Protein AF-A0A060W240-F1 (afdb_monomer_lite)

Sequence (360 aa):
MCLLRVPNLNWCVALMVDPRKPFDLLDSGNQPVCLCESILWEAESTNKWSKFNAYSPPMHANENDDLLIANMCASKKLMCLFSVFLALADVNECEKEPCKNGGICTDLVANYSCECPGEYMGRNCQYKCSGSLGMEGGIISNQQITASSTHRALFGLQKWYPYFARLNKKGLVNAWTAAENDRWPWIQINLQRRMRVTGLVTQGAKRIGSPEYVKSYKVASSDDGKTWRTYKVKGTDEDMIFRGNVENNAPSANSFTPPIEAQYVRIYPQVCRRHCTLRMELLGCELTGCSEPMGMKSGHIQDYQVTASSLFRTLNMDMFTWEPGKARLDKQGKVNAWTSGHSDQSQWLQVGSYSPSSPV

Structure (mmCIF, N/CA/C/O backbone):
data_AF-A0A060W240-F1
#
_entry.id   AF-A0A060W240-F1
#
loop_
_atom_site.group_PDB
_atom_site.id
_atom_site.type_symbol
_atom_site.label_atom_id
_atom_site.label_alt_id
_atom_site.label_comp_id
_atom_site.label_asym_id
_atom_site.label_entity_id
_atom_site.label_seq_id
_atom_site.pdbx_PDB_ins_code
_atom_site.Cartn_x
_atom_site.Cartn_y
_atom_site.Cartn_z
_atom_site.occupancy
_atom_site.B_iso_or_equiv
_atom_site.auth_seq_id
_atom_site.auth_comp_id
_atom_site.auth_asym_id
_atom_site.auth_atom_id
_atom_site.pdbx_PDB_model_num
ATOM 1 N N . MET A 1 1 ? -53.596 1.425 29.191 1.00 31.14 1 MET A N 1
ATOM 2 C CA . MET A 1 1 ? -52.943 1.818 27.930 1.00 31.14 1 MET A CA 1
ATOM 3 C C . MET A 1 1 ? -52.740 3.320 27.982 1.00 31.14 1 MET A C 1
ATOM 5 O O . MET A 1 1 ? -53.730 4.037 28.009 1.00 31.14 1 MET A O 1
ATOM 9 N N . CYS A 1 2 ? -51.497 3.782 28.116 1.00 29.98 2 CYS A N 1
ATOM 10 C CA . CYS A 1 2 ? -51.176 5.207 27.994 1.00 29.98 2 CYS A CA 1
ATOM 11 C C . CYS A 1 2 ? -50.707 5.464 26.563 1.00 29.98 2 CYS A C 1
ATOM 13 O O . CYS A 1 2 ? -49.831 4.748 26.078 1.00 29.98 2 CYS A O 1
ATOM 15 N N . LEU A 1 3 ? -51.307 6.451 25.900 1.00 31.53 3 LEU A N 1
ATOM 16 C CA . LEU A 1 3 ? -50.859 6.955 24.605 1.00 31.53 3 LEU A CA 1
ATOM 17 C C . LEU A 1 3 ? -50.013 8.199 24.862 1.00 31.53 3 LEU A C 1
ATOM 19 O O . LEU A 1 3 ? -50.521 9.192 25.381 1.00 31.53 3 LEU A O 1
ATOM 23 N N . LEU A 1 4 ? -48.726 8.123 24.537 1.00 35.47 4 LEU A N 1
ATOM 24 C CA . LEU A 1 4 ? -47.804 9.250 24.644 1.00 35.47 4 LEU A CA 1
ATOM 25 C C . LEU A 1 4 ? -47.551 9.829 23.252 1.00 35.47 4 LEU A C 1
ATOM 27 O O . LEU A 1 4 ? -47.213 9.099 22.319 1.00 35.47 4 LEU A O 1
ATOM 31 N N . ARG A 1 5 ? -47.737 11.147 23.127 1.00 34.50 5 ARG A N 1
ATOM 32 C CA . ARG A 1 5 ? -47.396 11.923 21.933 1.00 34.50 5 ARG A CA 1
ATOM 33 C C . ARG A 1 5 ? -46.016 12.535 22.154 1.00 34.50 5 ARG A C 1
ATOM 35 O O . ARG A 1 5 ? -45.854 13.335 23.072 1.00 34.50 5 ARG A O 1
ATOM 42 N N . VAL A 1 6 ? -45.041 12.136 21.344 1.00 36.84 6 VAL A N 1
ATOM 43 C CA . VAL A 1 6 ? -43.655 12.608 21.455 1.00 36.84 6 VAL A CA 1
ATOM 44 C C . VAL A 1 6 ? -43.520 13.941 20.701 1.00 36.84 6 VAL A C 1
ATOM 46 O O . VAL A 1 6 ? -43.960 14.022 19.551 1.00 36.84 6 VAL A O 1
ATOM 49 N N . PRO A 1 7 ? -42.967 15.013 21.299 1.00 33.16 7 PRO A N 1
ATOM 50 C CA . PRO A 1 7 ? -42.689 16.244 20.562 1.00 33.16 7 PRO A CA 1
ATOM 51 C C . PRO A 1 7 ? -41.632 15.965 19.482 1.00 33.16 7 PRO A C 1
ATOM 53 O O . PRO A 1 7 ? -40.628 15.329 19.772 1.00 33.16 7 PRO A O 1
ATOM 56 N N . ASN A 1 8 ? -41.860 16.445 18.255 1.00 35.19 8 ASN A N 1
ATOM 57 C CA . ASN A 1 8 ? -41.013 16.281 17.055 1.00 35.19 8 ASN A CA 1
ATOM 58 C C . ASN A 1 8 ? -41.062 14.929 16.314 1.00 35.19 8 ASN A C 1
ATOM 60 O O . ASN A 1 8 ? -40.392 14.789 15.292 1.00 35.19 8 ASN A O 1
ATOM 64 N N . LEU A 1 9 ? -41.904 13.974 16.723 1.00 36.47 9 LEU A N 1
ATOM 65 C CA . LEU A 1 9 ? -42.126 12.718 15.988 1.00 36.47 9 LEU A CA 1
ATOM 66 C C . LEU A 1 9 ? -43.618 12.545 15.644 1.00 36.47 9 LEU A C 1
ATOM 68 O O . LEU A 1 9 ? -44.500 12.834 16.449 1.00 36.47 9 LEU A O 1
ATOM 72 N N . ASN A 1 10 ? -43.920 12.084 14.424 1.00 34.16 10 ASN A N 1
ATOM 73 C CA . ASN A 1 10 ? -45.290 11.956 13.890 1.00 34.16 10 ASN A CA 1
ATOM 74 C C . ASN A 1 10 ? -46.013 10.651 14.303 1.00 34.16 10 ASN A C 1
ATOM 76 O O . ASN A 1 10 ? -46.990 10.260 13.664 1.00 34.16 10 ASN A O 1
ATOM 80 N N . TRP A 1 11 ? -45.556 9.967 15.354 1.00 38.19 11 TRP A N 1
ATOM 81 C CA . TRP A 1 11 ? -46.118 8.692 15.816 1.00 38.19 11 TRP A CA 1
ATOM 82 C C . TRP A 1 11 ? -46.443 8.697 17.317 1.00 38.19 11 TRP A C 1
ATOM 84 O O . TRP A 1 11 ? -45.911 9.488 18.095 1.00 38.19 11 TRP A O 1
ATOM 94 N N . CYS A 1 12 ? -47.369 7.818 17.716 1.00 33.09 12 CYS A N 1
ATOM 95 C CA . CYS A 1 12 ? -47.833 7.643 19.094 1.00 33.09 12 CYS A CA 1
ATOM 96 C C . CYS A 1 12 ? -47.351 6.294 19.638 1.00 33.09 12 CYS A C 1
ATOM 98 O O . CYS A 1 12 ? -47.542 5.270 18.984 1.00 33.09 12 CYS A O 1
ATOM 100 N N . VAL A 1 13 ? -46.804 6.273 20.856 1.00 36.06 13 VAL A N 1
ATOM 101 C CA . VAL A 1 13 ? -46.425 5.023 21.539 1.00 36.06 13 VAL A CA 1
ATOM 102 C C . VAL A 1 13 ? -47.557 4.578 22.452 1.00 36.06 13 VAL A C 1
ATOM 104 O O . VAL A 1 13 ? -48.026 5.352 23.291 1.00 36.06 13 VAL A O 1
ATOM 107 N N . ALA A 1 14 ? -47.986 3.323 22.308 1.00 35.03 14 ALA A N 1
ATOM 108 C CA . ALA A 1 14 ? -48.950 2.692 23.200 1.00 35.03 14 ALA A CA 1
ATOM 109 C C . ALA A 1 14 ? -48.221 1.829 24.238 1.00 35.03 14 ALA A C 1
ATOM 111 O O . ALA A 1 14 ? -47.756 0.730 23.943 1.00 35.03 14 ALA A O 1
ATOM 112 N N . LEU A 1 15 ? -48.163 2.305 25.482 1.00 36.34 15 LEU A N 1
ATOM 113 C CA . LEU A 1 15 ? -47.701 1.503 26.615 1.00 36.34 15 LEU A CA 1
ATOM 114 C C . LEU A 1 15 ? -48.876 0.689 27.170 1.00 36.34 15 LEU A C 1
ATOM 116 O O . LEU A 1 15 ? -49.796 1.230 27.801 1.00 36.34 15 LEU A O 1
ATOM 120 N N . MET A 1 16 ? -48.857 -0.624 26.930 1.00 33.69 16 MET A N 1
ATOM 121 C CA . MET A 1 16 ? -49.733 -1.584 27.604 1.00 33.69 16 MET A CA 1
ATOM 122 C C . MET A 1 16 ? -49.011 -2.166 28.817 1.00 33.69 16 MET A C 1
ATOM 124 O O . MET A 1 16 ? -48.152 -3.030 28.693 1.00 33.69 16 MET A O 1
ATOM 128 N N . VAL A 1 17 ? -49.388 -1.684 29.998 1.00 35.19 17 VAL A N 1
ATOM 129 C CA . VAL A 1 17 ? -49.062 -2.333 31.269 1.00 35.19 17 VAL A CA 1
ATOM 130 C C . VAL A 1 17 ? -50.159 -3.365 31.519 1.00 35.19 17 VAL A C 1
ATOM 132 O O . VAL A 1 17 ? -51.320 -2.969 31.635 1.00 35.19 17 VAL A O 1
ATOM 135 N N . ASP A 1 18 ? -49.824 -4.657 31.541 1.00 34.25 18 ASP A N 1
ATOM 136 C CA . ASP A 1 18 ? -50.773 -5.716 31.904 1.00 34.25 18 ASP A CA 1
ATOM 137 C C . ASP A 1 18 ? -51.002 -5.682 33.425 1.00 34.25 18 ASP A C 1
ATOM 139 O O . ASP A 1 18 ? -50.076 -5.969 34.183 1.00 34.25 18 ASP A O 1
ATOM 143 N N . PRO A 1 19 ? -52.205 -5.324 33.908 1.00 34.16 19 PRO A N 1
ATOM 144 C CA . PRO A 1 19 ? -52.485 -5.262 35.338 1.00 34.16 19 PRO A CA 1
ATOM 145 C C . PRO A 1 19 ? -52.597 -6.648 35.998 1.00 34.16 19 PRO A C 1
ATOM 147 O O . PRO A 1 19 ? -52.785 -6.706 37.210 1.00 34.16 19 PRO A O 1
ATOM 150 N N . ARG A 1 20 ? -52.536 -7.753 35.233 1.00 31.02 20 ARG A N 1
ATOM 151 C CA . ARG A 1 20 ? -52.709 -9.128 35.739 1.00 31.02 20 ARG A CA 1
ATOM 152 C C . ARG A 1 20 ? -51.410 -9.893 35.995 1.00 31.02 20 ARG A C 1
ATOM 154 O O . ARG A 1 20 ? -51.485 -10.987 36.550 1.00 31.02 20 ARG A O 1
ATOM 161 N N . LYS A 1 21 ? -50.240 -9.353 35.637 1.00 33.94 21 LYS A N 1
ATOM 162 C CA . LYS A 1 21 ? -48.954 -9.946 36.032 1.00 33.94 21 LYS A CA 1
ATOM 163 C C . LYS A 1 21 ? -48.490 -9.342 37.368 1.00 33.94 21 LYS A C 1
ATOM 165 O O . LYS A 1 21 ? -48.335 -8.121 37.433 1.00 33.94 21 LYS A O 1
ATOM 170 N N . PRO A 1 22 ? -48.308 -10.146 38.430 1.00 31.22 22 PRO A N 1
ATOM 171 C CA . PRO A 1 22 ? -47.785 -9.652 39.699 1.00 31.22 22 PRO A CA 1
ATOM 172 C C . PRO A 1 22 ? -46.346 -9.136 39.533 1.00 31.22 22 PRO A C 1
ATOM 174 O O . PRO A 1 22 ? -45.598 -9.596 38.674 1.00 31.22 22 PRO A O 1
ATOM 177 N N . PHE A 1 23 ? -45.968 -8.150 40.349 1.00 37.28 23 PHE A N 1
ATOM 178 C CA . PHE A 1 23 ? -44.565 -7.799 40.561 1.00 37.28 23 PHE A CA 1
ATOM 179 C C . PHE A 1 23 ? -43.924 -8.957 41.329 1.00 37.28 23 PHE A C 1
ATOM 181 O O . PHE A 1 23 ? -44.139 -9.074 42.534 1.00 37.28 23 PHE A O 1
ATOM 188 N N . ASP A 1 24 ? -43.180 -9.824 40.649 1.00 32.94 24 ASP A N 1
ATOM 189 C CA . ASP A 1 24 ? -42.491 -10.918 41.329 1.00 32.94 24 ASP A CA 1
ATOM 190 C C . ASP A 1 24 ? -41.265 -10.370 42.075 1.00 32.94 24 ASP A C 1
ATOM 192 O O . ASP A 1 24 ? -40.319 -9.846 41.481 1.00 32.94 24 ASP A O 1
ATOM 196 N N . LEU A 1 25 ? -41.302 -10.474 43.405 1.00 33.19 25 LEU A N 1
ATOM 197 C CA . LEU A 1 25 ? -40.139 -10.345 44.279 1.00 33.19 25 LEU A CA 1
ATOM 198 C C . LEU A 1 25 ? -39.288 -11.607 44.104 1.00 33.19 25 LEU A C 1
ATOM 200 O O . LEU A 1 25 ? -39.631 -12.667 44.623 1.00 33.19 25 LEU A O 1
ATOM 204 N N . LEU A 1 26 ? -38.191 -11.509 43.355 1.00 35.00 26 LEU A N 1
ATOM 205 C CA . LEU A 1 26 ? -37.182 -12.565 43.321 1.00 35.00 26 LEU A CA 1
ATOM 206 C C . LEU A 1 26 ? -36.239 -12.379 44.511 1.00 35.00 26 LEU A C 1
ATOM 208 O O . LEU A 1 26 ? -35.491 -11.403 44.571 1.00 35.00 26 LEU A O 1
ATOM 212 N N . ASP A 1 27 ? -36.291 -13.320 45.451 1.00 32.12 27 ASP A N 1
ATOM 213 C CA . ASP A 1 27 ? -35.369 -13.392 46.581 1.00 32.12 27 ASP A CA 1
ATOM 214 C C . ASP A 1 27 ? -34.044 -14.015 46.118 1.00 32.12 27 ASP A C 1
ATOM 216 O O . ASP A 1 27 ? -33.840 -15.230 46.143 1.00 32.12 27 ASP A O 1
ATOM 220 N N . SER A 1 28 ? -33.144 -13.174 45.608 1.00 35.09 28 SER A N 1
ATOM 221 C CA . SER A 1 28 ? -31.753 -13.548 45.370 1.00 35.09 28 SER A CA 1
ATOM 222 C C . SER A 1 28 ? -30.927 -13.171 46.594 1.00 35.09 28 SER A C 1
ATOM 224 O O . SER A 1 28 ? -30.230 -12.161 46.566 1.00 35.09 28 SER A O 1
ATOM 226 N N . GLY A 1 29 ? -31.051 -13.956 47.668 1.00 36.47 29 GLY A N 1
ATOM 227 C CA . GLY A 1 29 ? -30.136 -13.961 48.812 1.00 36.47 29 GLY A CA 1
ATOM 228 C C . GLY A 1 29 ? -29.661 -12.574 49.254 1.00 36.47 29 GLY A C 1
ATOM 229 O O . GLY A 1 29 ? -28.564 -12.155 48.886 1.00 36.47 29 GLY A O 1
ATOM 230 N N . ASN A 1 30 ? -30.479 -11.937 50.096 1.00 36.50 30 ASN A N 1
ATOM 231 C CA . ASN A 1 30 ? -30.244 -10.725 50.894 1.00 36.50 30 ASN A CA 1
ATOM 232 C C . ASN A 1 30 ? -30.660 -9.339 50.366 1.00 36.50 30 ASN A C 1
ATOM 234 O O . ASN A 1 30 ? -30.546 -8.412 51.162 1.00 36.50 30 ASN A O 1
ATOM 238 N N . GLN A 1 31 ? -31.206 -9.137 49.153 1.00 30.11 31 GLN A N 1
ATOM 239 C CA . GLN A 1 31 ? -31.866 -7.852 48.803 1.00 30.11 31 GLN A CA 1
ATOM 240 C C . GLN A 1 31 ? -33.034 -8.000 47.801 1.00 30.11 31 GLN A C 1
ATOM 242 O O . GLN A 1 31 ? -32.888 -8.705 46.803 1.00 30.11 31 GLN A O 1
ATOM 247 N N . PRO A 1 32 ? -34.168 -7.289 47.996 1.00 33.50 32 PRO A N 1
ATOM 248 C CA . PRO A 1 32 ? -35.291 -7.308 47.058 1.00 33.50 32 PRO A CA 1
ATOM 249 C C . PRO A 1 32 ? -34.982 -6.500 45.784 1.00 33.50 32 PRO A C 1
ATOM 251 O O . PRO A 1 32 ? -34.641 -5.318 45.852 1.00 33.50 32 PRO A O 1
ATOM 254 N N . VAL A 1 33 ? -35.156 -7.114 44.608 1.00 33.78 33 VAL A N 1
ATOM 255 C CA . VAL A 1 33 ? -34.990 -6.472 43.287 1.00 33.78 33 VAL A CA 1
ATOM 256 C C . VAL A 1 33 ? -36.354 -6.324 42.606 1.00 33.78 33 VAL A C 1
ATOM 258 O O . VAL A 1 33 ? -37.114 -7.283 42.510 1.00 33.78 33 VAL A O 1
ATOM 261 N N . CYS A 1 34 ? -36.681 -5.126 42.106 1.00 33.12 34 CYS A N 1
ATOM 262 C CA . CYS A 1 34 ? -37.885 -4.898 41.298 1.00 33.12 34 CYS A CA 1
ATOM 263 C C . CYS A 1 34 ? -37.548 -4.978 39.801 1.00 33.12 34 CYS A C 1
ATOM 265 O O . CYS A 1 34 ? -36.781 -4.152 39.308 1.00 33.12 34 CYS A O 1
ATOM 267 N N . LEU A 1 35 ? -38.155 -5.914 39.067 1.00 34.28 35 LEU A N 1
ATOM 268 C CA . LEU A 1 35 ? -38.050 -6.010 37.605 1.00 34.28 35 LEU A CA 1
ATOM 269 C C . LEU A 1 35 ? -39.320 -5.441 36.945 1.00 34.28 35 LEU A C 1
ATOM 271 O O . LEU A 1 35 ? -40.424 -5.910 37.206 1.00 34.28 35 LEU A O 1
ATOM 275 N N . CYS A 1 36 ? -39.172 -4.427 36.085 1.00 36.47 36 CYS A N 1
ATOM 276 C CA . CYS A 1 36 ? -40.232 -3.950 35.183 1.00 36.47 36 CYS A CA 1
ATOM 277 C C . CYS A 1 36 ? -40.076 -4.694 33.838 1.00 36.47 36 CYS A C 1
ATOM 279 O O . CYS A 1 36 ? -39.185 -4.352 33.064 1.00 36.47 36 CYS A O 1
ATOM 281 N N . GLU A 1 37 ? -40.931 -5.673 33.513 1.00 35.53 37 GLU A N 1
ATOM 282 C CA . GLU A 1 37 ? -41.103 -6.093 32.110 1.00 35.53 37 GLU A CA 1
ATOM 283 C C . GLU A 1 37 ? -41.984 -5.052 31.407 1.00 35.53 37 GLU A C 1
ATOM 285 O O . GLU A 1 37 ? -43.180 -4.950 31.683 1.00 35.53 37 GLU A O 1
ATOM 290 N N . SER A 1 38 ? -41.410 -4.263 30.498 1.00 40.34 38 SER A N 1
ATOM 291 C CA . SER A 1 38 ? -42.181 -3.359 29.639 1.00 40.34 38 SER A CA 1
ATOM 292 C C . SER A 1 38 ? -42.050 -3.778 28.177 1.00 40.34 38 SER A C 1
ATOM 294 O O . SER A 1 38 ? -40.959 -4.091 27.703 1.00 40.34 38 SER A O 1
ATOM 296 N N . ILE A 1 39 ? -43.189 -3.831 27.480 1.00 37.84 39 ILE A N 1
ATOM 297 C CA . ILE A 1 39 ? -43.264 -4.149 26.054 1.00 37.84 39 ILE A CA 1
ATOM 298 C C . ILE A 1 39 ? -43.476 -2.834 25.304 1.00 37.84 39 ILE A C 1
ATOM 300 O O . ILE A 1 39 ? -44.543 -2.224 25.411 1.00 37.84 39 ILE A O 1
ATOM 304 N N . LEU A 1 40 ? -42.457 -2.404 24.563 1.00 38.56 40 LEU A N 1
ATOM 305 C CA . LEU A 1 40 ? -42.531 -1.258 23.657 1.00 38.56 40 LEU A CA 1
ATOM 306 C C . LEU A 1 40 ? -43.032 -1.725 22.288 1.00 38.56 40 LEU A C 1
ATOM 308 O O . LEU A 1 40 ? -42.559 -2.734 21.760 1.00 38.56 40 LEU A O 1
ATOM 312 N N . TRP A 1 41 ? -43.996 -0.982 21.745 1.00 34.03 41 TRP A N 1
ATOM 313 C CA . TRP A 1 41 ? -44.581 -1.194 20.427 1.00 34.03 41 TRP A CA 1
ATOM 314 C C . TRP A 1 41 ? -44.355 0.057 19.575 1.00 34.03 41 TRP A C 1
ATOM 316 O O . TRP A 1 41 ? -44.840 1.136 19.919 1.00 34.03 41 TRP A O 1
ATOM 326 N N . GLU A 1 42 ? -43.623 -0.096 18.477 1.00 33.72 42 GLU A N 1
ATOM 327 C CA . GLU A 1 42 ? -43.380 0.959 17.490 1.00 33.72 42 GLU A CA 1
ATOM 328 C C . GLU A 1 42 ? -44.430 0.868 16.374 1.00 33.72 42 GLU A C 1
ATOM 330 O O . GLU A 1 42 ? -44.743 -0.228 15.902 1.00 33.72 42 GLU A O 1
ATOM 335 N N . ALA A 1 43 ? -45.001 2.007 15.979 1.00 32.00 43 ALA A N 1
ATOM 336 C CA . ALA A 1 43 ? -45.905 2.097 14.840 1.00 32.00 43 ALA A CA 1
ATOM 337 C C . ALA A 1 43 ? -45.172 2.789 13.685 1.00 32.00 43 ALA A C 1
ATOM 339 O O . ALA A 1 43 ? -45.140 4.017 13.608 1.00 32.00 43 ALA A O 1
ATOM 340 N N . GLU A 1 44 ? -44.591 2.007 12.775 1.00 35.12 44 GLU A N 1
ATOM 341 C CA . GLU A 1 44 ? -44.172 2.534 11.476 1.00 35.12 44 GLU A CA 1
ATOM 342 C C . GLU A 1 44 ? -45.409 2.834 10.616 1.00 35.12 44 GLU A C 1
ATOM 344 O O . GLU A 1 44 ? -46.459 2.205 10.764 1.00 35.12 44 GLU A O 1
ATOM 349 N N . SER A 1 45 ? -45.270 3.761 9.662 1.00 32.88 45 SER A N 1
ATOM 350 C CA . SER A 1 45 ? -46.301 4.187 8.690 1.00 32.88 45 SER A CA 1
ATOM 351 C C . SER A 1 45 ? -46.971 3.064 7.864 1.00 32.88 45 SER A C 1
ATOM 353 O O . SER A 1 45 ? -47.842 3.327 7.036 1.00 32.88 45 SER A O 1
ATOM 355 N N . THR A 1 46 ? -46.610 1.804 8.106 1.00 33.22 46 THR A N 1
ATOM 356 C CA . THR A 1 46 ? -47.066 0.596 7.423 1.00 33.22 46 THR A CA 1
ATOM 357 C C . THR A 1 46 ? -47.541 -0.489 8.402 1.00 33.22 46 THR A C 1
ATOM 359 O O . THR A 1 46 ? -47.000 -1.586 8.373 1.00 33.22 46 THR A O 1
ATOM 362 N N . ASN A 1 47 ? -48.530 -0.226 9.272 1.00 32.47 47 ASN A N 1
ATOM 363 C CA . ASN A 1 47 ? -49.345 -1.231 10.006 1.00 32.47 47 ASN A CA 1
ATOM 364 C C . ASN A 1 47 ? -48.628 -2.537 10.455 1.00 32.47 47 ASN A C 1
ATOM 366 O O . ASN A 1 47 ? -49.188 -3.633 10.360 1.00 32.47 47 ASN A O 1
ATOM 370 N N . LYS A 1 48 ? -47.390 -2.452 10.948 1.00 30.28 48 LYS A N 1
ATOM 371 C CA . LYS A 1 48 ? -46.619 -3.582 11.480 1.00 30.28 48 LYS A CA 1
ATOM 372 C C . LYS A 1 48 ? -46.057 -3.187 12.832 1.00 30.28 48 LYS A C 1
ATOM 374 O O . LYS A 1 48 ? -45.547 -2.088 13.001 1.00 30.28 48 LYS A O 1
ATOM 379 N N . TRP A 1 49 ? -46.201 -4.105 13.778 1.00 36.22 49 TRP A N 1
ATOM 380 C CA . TRP A 1 49 ? -45.938 -3.890 15.189 1.00 36.22 49 TRP A CA 1
ATOM 381 C C . TRP A 1 49 ? -44.702 -4.696 15.612 1.00 36.22 49 TRP A C 1
ATOM 383 O O . TRP A 1 49 ? -44.697 -5.923 15.483 1.00 36.22 49 TRP A O 1
ATOM 393 N N . SER A 1 50 ? -43.672 -4.020 16.122 1.00 33.69 50 SER A N 1
ATOM 394 C CA . SER A 1 50 ? -42.405 -4.623 16.576 1.00 33.69 50 SER A CA 1
ATOM 395 C C . SER A 1 50 ? -42.345 -4.670 18.105 1.00 33.69 50 SER A C 1
ATOM 397 O O . SER A 1 50 ? -42.690 -3.683 18.749 1.00 33.69 50 SER A O 1
ATOM 399 N N . LYS A 1 51 ? -41.910 -5.796 18.692 1.00 36.72 51 LYS A N 1
ATOM 400 C CA . LYS A 1 51 ? -41.821 -5.996 20.151 1.00 36.72 51 LYS A CA 1
ATOM 401 C C . LYS A 1 51 ? -40.391 -5.749 20.644 1.00 36.72 51 LYS A C 1
ATOM 403 O O . LYS A 1 51 ? -39.499 -6.512 20.281 1.00 36.72 51 LYS A O 1
ATOM 408 N N . PHE A 1 52 ? -40.186 -4.761 21.515 1.00 36.16 52 PHE A N 1
ATOM 409 C CA . PHE A 1 52 ? -38.906 -4.547 22.206 1.00 36.16 52 PHE A CA 1
ATOM 410 C C . PHE A 1 52 ? -39.023 -4.867 23.701 1.00 36.16 52 PHE A C 1
ATOM 412 O O . PHE A 1 52 ? -39.965 -4.423 24.361 1.00 36.16 52 PHE A O 1
ATOM 419 N N . ASN A 1 53 ? -38.056 -5.626 24.229 1.00 34.62 53 ASN A N 1
ATOM 420 C CA . ASN A 1 53 ? -37.888 -5.850 25.666 1.00 34.62 53 ASN A CA 1
ATOM 421 C C . ASN A 1 53 ? -36.857 -4.845 26.196 1.00 34.62 53 ASN A C 1
ATOM 423 O O . ASN A 1 53 ? -35.686 -4.920 25.826 1.00 34.62 53 ASN A O 1
ATOM 427 N N . ALA A 1 54 ? -37.279 -3.930 27.066 1.00 34.22 54 ALA A N 1
ATOM 428 C CA . ALA A 1 54 ? -36.372 -3.061 27.810 1.00 34.22 54 ALA A CA 1
ATOM 429 C C . ALA A 1 54 ? -36.157 -3.639 29.218 1.00 34.22 54 ALA A C 1
ATOM 431 O O . ALA A 1 54 ? -37.127 -3.879 29.936 1.00 34.22 54 ALA A O 1
ATOM 432 N N . TYR A 1 55 ? -34.897 -3.853 29.606 1.00 35.84 55 TYR A N 1
ATOM 433 C CA . TYR A 1 55 ? -34.512 -4.269 30.957 1.00 35.84 55 TYR A CA 1
ATOM 434 C C . TYR A 1 55 ? -33.824 -3.103 31.672 1.00 35.84 55 TYR A C 1
ATOM 436 O O . TYR A 1 55 ? -32.868 -2.531 31.152 1.00 35.84 55 TYR A O 1
ATOM 444 N N . SER A 1 56 ? -34.299 -2.750 32.866 1.00 34.31 56 SER A N 1
ATOM 445 C CA . SER A 1 56 ? -33.627 -1.799 33.758 1.00 34.31 56 SER A CA 1
ATOM 446 C C . SER A 1 56 ? -32.545 -2.503 34.596 1.00 34.31 56 SER A C 1
ATOM 448 O O . SER A 1 56 ? -32.772 -3.643 35.010 1.00 34.31 56 SER A O 1
ATOM 450 N N . PRO A 1 57 ? -31.404 -1.857 34.907 1.00 31.08 57 PRO A N 1
ATOM 451 C CA . PRO A 1 57 ? -30.411 -2.414 35.828 1.00 31.08 57 PRO A CA 1
ATOM 452 C C . PRO A 1 57 ? -30.962 -2.512 37.269 1.00 31.08 57 PRO A C 1
ATOM 454 O O . PRO A 1 57 ? -31.802 -1.693 37.655 1.00 31.08 57 PRO A O 1
ATOM 457 N N . PRO A 1 58 ? -30.515 -3.494 38.077 1.00 33.53 58 PRO A N 1
ATOM 458 C CA . PRO A 1 58 ? -30.984 -3.664 39.451 1.00 33.53 58 PRO A CA 1
ATOM 459 C C . PRO A 1 58 ? -30.474 -2.531 40.360 1.00 33.53 58 PRO A C 1
ATOM 461 O O . PRO A 1 58 ? -29.302 -2.164 40.307 1.00 33.53 58 PRO A O 1
ATOM 464 N N . MET A 1 59 ? -31.350 -1.987 41.212 1.00 32.97 59 MET A N 1
ATOM 465 C CA . MET A 1 59 ? -30.992 -1.053 42.289 1.00 32.97 59 MET A CA 1
ATOM 466 C C . MET A 1 59 ? -31.317 -1.674 43.648 1.00 32.97 59 MET A C 1
ATOM 468 O O . MET A 1 59 ? -32.414 -2.193 43.849 1.00 32.97 59 MET A O 1
ATOM 472 N N . HIS A 1 60 ? -30.362 -1.587 44.572 1.00 35.06 60 HIS A N 1
ATOM 473 C CA . HIS A 1 60 ? -30.426 -2.153 45.917 1.00 35.06 60 HIS A CA 1
ATOM 474 C C . HIS A 1 60 ? -31.028 -1.162 46.930 1.00 35.06 60 HIS A C 1
ATOM 476 O O . HIS A 1 60 ? -30.706 0.026 46.899 1.00 35.06 60 HIS A O 1
ATOM 482 N N . ALA A 1 61 ? -31.880 -1.647 47.839 1.00 36.94 61 ALA A N 1
ATOM 483 C CA . ALA A 1 61 ? -32.469 -0.873 48.936 1.00 36.94 61 ALA A CA 1
ATOM 484 C C . ALA A 1 61 ? -32.141 -1.526 50.294 1.00 36.94 61 ALA A C 1
ATOM 486 O O . ALA A 1 61 ? -32.124 -2.752 50.392 1.00 36.94 61 ALA A O 1
ATOM 487 N N . ASN A 1 62 ? -31.875 -0.712 51.323 1.00 30.36 62 ASN A N 1
ATOM 488 C CA . ASN A 1 62 ? -31.617 -1.169 52.695 1.00 30.36 62 ASN A CA 1
ATOM 489 C C . ASN A 1 62 ? -32.910 -1.188 53.531 1.00 30.36 62 ASN A C 1
ATOM 491 O O . ASN A 1 62 ? -33.790 -0.350 53.337 1.00 30.36 62 ASN A O 1
ATOM 495 N N . GLU A 1 63 ? -32.997 -2.163 54.437 1.00 39.06 63 GLU A N 1
ATOM 496 C CA . GLU A 1 63 ? -34.180 -2.570 55.209 1.00 39.06 63 GLU A CA 1
ATOM 497 C C . GLU A 1 63 ? -34.742 -1.496 56.156 1.00 39.06 63 GLU A C 1
ATOM 499 O O . GLU A 1 63 ? -34.021 -0.947 56.991 1.00 39.06 63 GLU A O 1
ATOM 504 N N . ASN A 1 64 ? -36.052 -1.242 56.055 1.00 35.34 64 ASN A N 1
ATOM 505 C CA . ASN A 1 64 ? -37.081 -1.510 57.079 1.00 35.34 64 ASN A CA 1
ATOM 506 C C . ASN A 1 64 ? -38.373 -0.737 56.738 1.00 35.34 64 ASN A C 1
ATOM 508 O O . ASN A 1 64 ? -38.313 0.427 56.352 1.00 35.34 64 ASN A O 1
ATOM 512 N N . ASP A 1 65 ? -39.515 -1.413 56.906 1.00 33.78 65 ASP A N 1
ATOM 513 C CA . ASP A 1 65 ? -40.919 -0.973 56.766 1.00 33.78 65 ASP A CA 1
ATOM 514 C C . ASP A 1 65 ? -41.650 -1.387 55.468 1.00 33.78 65 ASP A C 1
ATOM 516 O O . ASP A 1 65 ? -41.647 -0.702 54.441 1.00 33.78 65 ASP A O 1
ATOM 520 N N . ASP A 1 66 ? -42.412 -2.484 55.571 1.00 36.81 66 ASP A N 1
ATOM 521 C CA . ASP A 1 66 ? -43.294 -3.057 54.534 1.00 36.81 66 ASP A CA 1
ATOM 522 C C . ASP A 1 66 ? -44.372 -2.083 54.010 1.00 36.81 66 ASP A C 1
ATOM 524 O O . ASP A 1 66 ? -44.859 -2.219 52.884 1.00 36.81 66 ASP A O 1
ATOM 528 N N . LEU A 1 67 ? -44.716 -1.042 54.778 1.00 36.00 67 LEU A N 1
ATOM 529 C CA . LEU A 1 67 ? -45.654 0.007 54.355 1.00 36.00 67 LEU A CA 1
ATOM 530 C C . LEU A 1 67 ? -44.990 1.084 53.469 1.00 36.00 67 LEU A C 1
ATOM 532 O O . LEU A 1 67 ? -45.673 1.750 52.684 1.00 36.00 67 LEU A O 1
ATOM 536 N N . LEU A 1 68 ? -43.661 1.233 53.543 1.00 35.16 68 LEU A N 1
ATOM 537 C CA . LEU A 1 68 ? -42.881 2.106 52.661 1.00 35.16 68 LEU A CA 1
ATOM 538 C C . LEU A 1 68 ? -42.668 1.442 51.292 1.00 35.16 68 LEU A C 1
ATOM 540 O O . LEU A 1 68 ? -42.767 2.106 50.263 1.00 35.16 68 LEU A O 1
ATOM 544 N N . ILE A 1 69 ? -42.476 0.119 51.260 1.00 36.19 69 ILE A N 1
ATOM 545 C CA . ILE A 1 69 ? -42.219 -0.664 50.038 1.00 36.19 69 ILE A CA 1
ATOM 546 C C . ILE A 1 69 ? -43.427 -0.632 49.077 1.00 36.19 69 ILE A C 1
ATOM 548 O O . ILE A 1 69 ? -43.254 -0.450 47.867 1.00 36.19 69 ILE A O 1
ATOM 552 N N . ALA A 1 70 ? -44.658 -0.706 49.600 1.00 34.06 70 ALA A N 1
ATOM 553 C CA . ALA A 1 70 ? -45.887 -0.613 48.800 1.00 34.06 70 ALA A CA 1
ATOM 554 C C . ALA A 1 70 ? -46.110 0.792 48.197 1.00 34.06 70 ALA A C 1
ATOM 556 O O . ALA A 1 70 ? -46.457 0.921 47.018 1.00 34.06 70 ALA A O 1
ATOM 557 N N . ASN A 1 71 ? -45.833 1.856 48.961 1.00 34.94 71 ASN A N 1
ATOM 558 C CA . ASN A 1 71 ? -45.914 3.241 48.476 1.00 34.94 71 ASN A CA 1
ATOM 559 C C . ASN A 1 71 ? -44.751 3.614 47.537 1.00 34.94 71 ASN A C 1
ATOM 561 O O . ASN A 1 71 ? -44.938 4.395 46.601 1.00 34.94 71 ASN A O 1
ATOM 565 N N . MET A 1 72 ? -43.580 2.989 47.697 1.00 32.41 72 MET A N 1
ATOM 566 C CA . MET A 1 72 ? -42.479 3.070 46.734 1.00 32.41 72 MET A CA 1
ATOM 567 C C . MET A 1 72 ? -42.815 2.364 45.411 1.00 32.41 72 MET A C 1
ATOM 569 O O . MET A 1 72 ? -42.327 2.788 44.371 1.00 32.41 72 MET A O 1
ATOM 573 N N . CYS A 1 73 ? -43.680 1.342 45.389 1.00 35.16 73 CYS A N 1
ATOM 574 C CA . CYS A 1 73 ? -44.170 0.739 44.139 1.00 35.16 73 CYS A CA 1
ATOM 575 C C . CYS A 1 73 ? -45.204 1.606 43.399 1.00 35.16 73 CYS A C 1
ATOM 577 O O . CYS A 1 73 ? -45.216 1.633 42.166 1.00 35.16 73 CYS A O 1
ATOM 579 N N . ALA A 1 74 ? -46.017 2.388 44.114 1.00 36.25 74 ALA A N 1
ATOM 580 C CA . ALA A 1 74 ? -46.950 3.334 43.498 1.00 36.25 74 ALA A CA 1
ATOM 581 C C . ALA A 1 74 ? -46.238 4.549 42.861 1.00 36.25 74 ALA A C 1
ATOM 583 O O . ALA A 1 74 ? -46.656 5.002 41.792 1.00 36.25 74 ALA A O 1
ATOM 584 N N . SER A 1 75 ? -45.115 5.021 43.428 1.00 40.12 75 SER A N 1
ATOM 585 C CA . SER A 1 75 ? -44.266 6.051 42.792 1.00 40.12 75 SER A CA 1
ATOM 586 C C . SER A 1 75 ? -43.366 5.499 41.666 1.00 40.12 75 SER A C 1
ATOM 588 O O . SER A 1 75 ? -42.912 6.252 40.801 1.00 40.12 75 SER A O 1
ATOM 590 N N . LYS A 1 76 ? -43.184 4.170 41.586 1.00 40.84 76 LYS A N 1
ATOM 591 C CA . LYS A 1 76 ? -42.409 3.480 40.533 1.00 40.84 76 LYS A CA 1
ATOM 592 C C . LYS A 1 76 ? -43.104 3.379 39.172 1.00 40.84 76 LYS A C 1
ATOM 594 O O . LYS A 1 76 ? -42.422 3.188 38.169 1.00 40.84 76 LYS A O 1
ATOM 599 N N . LYS A 1 77 ? -44.425 3.590 39.087 1.00 40.25 77 LYS A N 1
ATOM 600 C CA . LYS A 1 77 ? -45.120 3.767 37.793 1.00 40.25 77 LYS A CA 1
ATOM 601 C C . LYS A 1 77 ? -44.609 5.007 37.062 1.00 40.25 77 LYS A C 1
ATOM 603 O O . LYS A 1 77 ? -44.419 4.966 35.849 1.00 40.25 77 LYS A O 1
ATOM 608 N N . LEU A 1 78 ? -44.347 6.076 37.820 1.00 38.03 78 LEU A N 1
ATOM 609 C CA . LEU A 1 78 ? -43.751 7.298 37.305 1.00 38.03 78 LEU A CA 1
ATOM 610 C C . LEU A 1 78 ? -42.287 7.057 36.943 1.00 38.03 78 LEU A C 1
ATOM 612 O O . LEU A 1 78 ? -41.908 7.473 35.869 1.00 38.03 78 LEU A O 1
ATOM 616 N N . MET A 1 79 ? -41.515 6.307 37.743 1.00 36.16 79 MET A N 1
ATOM 617 C CA . MET A 1 79 ? -40.104 5.990 37.455 1.00 36.16 79 MET A CA 1
ATOM 618 C C . MET A 1 79 ? -39.901 5.089 36.228 1.00 36.16 79 MET A C 1
ATOM 620 O O . MET A 1 79 ? -39.050 5.424 35.423 1.00 36.16 79 MET A O 1
ATOM 624 N N . CYS A 1 80 ? -40.677 4.013 36.004 1.00 39.81 80 CYS A N 1
ATOM 625 C CA . CYS A 1 80 ? -40.556 3.227 34.756 1.00 39.81 80 CYS A CA 1
ATOM 626 C C . CYS A 1 80 ? -41.000 4.063 33.536 1.00 39.81 80 CYS A C 1
ATOM 628 O O . CYS A 1 80 ? -40.362 4.003 32.487 1.00 39.81 80 CYS A O 1
ATOM 630 N N . LEU A 1 81 ? -42.029 4.913 33.676 1.00 42.69 81 LEU A N 1
ATOM 631 C CA . LEU A 1 81 ? -42.378 5.904 32.652 1.00 42.69 81 LEU A CA 1
ATOM 632 C C . LEU A 1 81 ? -41.276 6.952 32.462 1.00 42.69 81 LEU A C 1
ATOM 634 O O . LEU A 1 81 ? -41.065 7.329 31.324 1.00 42.69 81 LEU A O 1
ATOM 638 N N . PHE A 1 82 ? -40.567 7.370 33.518 1.00 41.00 82 PHE A N 1
ATOM 639 C CA . PHE A 1 82 ? -39.463 8.338 33.506 1.00 41.00 82 PHE A CA 1
ATOM 640 C C . PHE A 1 82 ? -38.185 7.736 32.926 1.00 41.00 82 PHE A C 1
ATOM 642 O O . PHE A 1 82 ? -37.489 8.421 32.203 1.00 41.00 82 PHE A O 1
ATOM 649 N N . SER A 1 83 ? -37.885 6.460 33.174 1.00 43.12 83 SER A N 1
ATOM 650 C CA . SER A 1 83 ? -36.768 5.734 32.560 1.00 43.12 83 SER A CA 1
ATOM 651 C C . SER A 1 83 ? -37.009 5.500 31.071 1.00 43.12 83 SER A C 1
ATOM 653 O O . SER A 1 83 ? -36.082 5.635 30.283 1.00 43.12 83 SER A O 1
ATOM 655 N N . VAL A 1 84 ? -38.255 5.221 30.668 1.00 45.72 84 VAL A N 1
ATOM 656 C CA . VAL A 1 84 ? -38.651 5.169 29.251 1.00 45.72 84 VAL A CA 1
ATOM 657 C C . VAL A 1 84 ? -38.696 6.578 28.639 1.00 45.72 84 VAL A C 1
ATOM 659 O O . VAL A 1 84 ? -38.242 6.750 27.518 1.00 45.72 84 VAL A O 1
ATOM 662 N N . PHE A 1 85 ? -39.150 7.604 29.370 1.00 43.56 85 PHE A N 1
ATOM 663 C CA . PHE A 1 85 ? -39.101 9.012 28.937 1.00 43.56 85 PHE A CA 1
ATOM 664 C C . PHE A 1 85 ? -37.673 9.550 28.821 1.00 43.56 85 PHE A C 1
ATOM 666 O O . PHE A 1 85 ? -37.423 10.364 27.949 1.00 43.56 85 PHE A O 1
ATOM 673 N N . LEU A 1 86 ? -36.753 9.116 29.686 1.00 43.06 86 LEU A N 1
ATOM 674 C CA . LEU A 1 86 ? -35.332 9.475 29.663 1.00 43.06 86 LEU A CA 1
ATOM 675 C C . LEU A 1 86 ? -34.579 8.705 28.578 1.00 43.06 86 LEU A C 1
ATOM 677 O O . LEU A 1 86 ? -33.673 9.264 27.982 1.00 43.06 86 LEU A O 1
ATOM 681 N N . ALA A 1 87 ? -34.974 7.464 28.277 1.00 47.59 87 ALA A N 1
ATOM 682 C CA . ALA A 1 87 ? -34.480 6.728 27.110 1.00 47.59 87 ALA A CA 1
ATOM 683 C C . ALA A 1 87 ? -35.037 7.268 25.774 1.00 47.59 87 ALA A C 1
ATOM 685 O O . ALA A 1 87 ? -34.497 6.958 24.718 1.00 47.59 87 ALA A O 1
ATOM 686 N N . LEU A 1 88 ? -36.117 8.058 25.823 1.00 47.28 88 LEU A N 1
ATOM 687 C CA . LEU A 1 88 ? -36.725 8.776 24.693 1.00 47.28 88 LEU A CA 1
ATOM 688 C C . LEU A 1 88 ? -36.399 10.278 24.696 1.00 47.28 88 LEU A C 1
ATOM 690 O O . LEU A 1 88 ? -36.834 10.995 23.794 1.00 47.28 88 LEU A O 1
ATOM 694 N N . ALA A 1 89 ? -35.688 10.772 25.711 1.00 50.47 89 ALA A N 1
ATOM 695 C CA . ALA A 1 89 ? -35.153 12.117 25.700 1.00 50.47 89 ALA A CA 1
ATOM 696 C C . ALA A 1 89 ? -33.921 12.068 24.803 1.00 50.47 89 ALA A C 1
ATOM 698 O O . ALA A 1 89 ? -33.015 11.280 25.053 1.00 50.47 89 ALA A O 1
ATOM 699 N N . ASP A 1 90 ? -33.936 12.878 23.752 1.00 59.41 90 ASP A N 1
ATOM 700 C CA . ASP A 1 90 ? -32.827 13.130 22.832 1.00 59.41 90 ASP A CA 1
ATOM 701 C C . ASP A 1 90 ? -31.678 13.780 23.627 1.00 59.41 90 ASP A C 1
ATOM 703 O O . ASP A 1 90 ? -31.503 15.000 23.654 1.00 59.41 90 ASP A O 1
ATOM 707 N N . VAL A 1 91 ? -31.007 12.981 24.463 1.00 69.31 91 VAL A N 1
ATOM 708 C CA . VAL A 1 91 ? -29.843 13.407 25.228 1.00 69.31 91 VAL A CA 1
ATOM 709 C C . VAL A 1 91 ? -28.736 13.534 24.212 1.00 69.31 91 VAL A C 1
ATOM 711 O O . VAL A 1 91 ? -28.207 12.523 23.778 1.00 69.31 91 VAL A O 1
ATOM 714 N N . ASN A 1 92 ? -28.378 14.770 23.877 1.00 77.69 92 ASN A N 1
ATOM 715 C CA . ASN A 1 92 ? -27.356 15.014 22.877 1.00 77.69 92 ASN A CA 1
ATOM 716 C C . ASN A 1 92 ? -26.004 14.440 23.325 1.00 77.69 92 ASN A C 1
ATOM 718 O O . ASN A 1 92 ? -25.257 15.056 24.097 1.00 77.69 92 ASN A O 1
ATOM 722 N N . GLU A 1 93 ? -25.663 13.249 22.837 1.00 83.31 93 GLU A N 1
ATOM 723 C CA . GLU A 1 93 ? -24.428 12.567 23.204 1.00 83.31 93 GLU A CA 1
ATOM 724 C C . GLU A 1 93 ? -23.193 13.258 22.605 1.00 83.31 93 GLU A C 1
ATOM 726 O O . GLU A 1 93 ? -22.067 13.041 23.074 1.00 83.31 93 GLU A O 1
ATOM 731 N N . CYS A 1 94 ? -23.391 14.151 21.629 1.00 87.75 94 CYS A N 1
ATOM 732 C CA . CYS A 1 94 ? -22.337 14.968 21.042 1.00 87.75 94 CYS A CA 1
ATOM 733 C C . CYS A 1 94 ? -21.872 16.131 21.931 1.00 87.75 94 CYS A C 1
ATOM 735 O O . CYS A 1 94 ? -20.763 16.618 21.709 1.00 87.75 94 CYS A O 1
ATOM 737 N N . GLU A 1 95 ? -22.622 16.540 22.966 1.00 86.88 95 GLU A N 1
ATOM 738 C CA . GLU A 1 95 ? -22.183 17.604 23.894 1.00 86.88 95 GLU A CA 1
ATOM 739 C C . GLU A 1 95 ? -20.866 17.268 24.609 1.00 86.88 95 GLU A C 1
ATOM 741 O O . GLU A 1 95 ? -20.098 18.154 24.975 1.00 86.88 95 GLU A O 1
ATOM 746 N N . LYS A 1 96 ? -20.571 15.976 24.784 1.00 85.88 96 LYS A N 1
ATOM 747 C CA . LYS A 1 96 ? -19.337 15.501 25.429 1.00 85.88 96 LYS A CA 1
ATOM 748 C C . LYS A 1 96 ? -18.129 15.462 24.487 1.00 85.88 96 LYS A C 1
ATOM 750 O O . LYS A 1 96 ? -17.079 14.954 24.880 1.00 85.88 96 LYS A O 1
ATOM 755 N N . GLU A 1 97 ? -18.284 15.925 23.246 1.00 87.69 97 GLU A N 1
ATOM 756 C CA . GLU A 1 97 ? -17.275 15.857 22.181 1.00 87.69 97 GLU A CA 1
ATOM 757 C C . GLU A 1 97 ? -16.611 14.463 22.077 1.00 87.69 97 GLU A C 1
ATOM 759 O O . GLU A 1 97 ? -15.384 14.302 22.236 1.00 87.69 97 GLU A O 1
ATOM 764 N N . PRO A 1 98 ? -17.413 13.400 21.848 1.00 89.50 98 PRO A N 1
ATOM 765 C CA . PRO A 1 98 ? -16.892 12.041 21.811 1.00 89.50 98 PRO A CA 1
ATOM 766 C C . PRO A 1 98 ? -15.972 11.812 20.603 1.00 89.50 98 PRO A C 1
ATOM 768 O O . PRO A 1 98 ? -14.984 11.085 20.734 1.00 89.50 98 PRO A O 1
ATOM 771 N N . CYS A 1 99 ? -16.251 12.448 19.459 1.00 92.12 99 CYS A N 1
ATOM 772 C CA . CYS A 1 99 ? -15.449 12.348 18.240 1.00 92.12 99 CYS A CA 1
ATOM 773 C C . CYS A 1 99 ? -14.112 13.089 18.385 1.00 92.12 99 CYS A C 1
ATOM 775 O O . CYS A 1 99 ? -14.060 14.267 18.728 1.00 92.12 99 CYS A O 1
ATOM 777 N N . LYS A 1 100 ? -13.008 12.397 18.112 1.00 89.94 100 LYS A N 1
ATOM 778 C CA . LYS A 1 100 ? -11.636 12.914 18.184 1.00 89.94 100 LYS A CA 1
ATOM 779 C C . LYS A 1 100 ? -11.106 13.265 16.794 1.00 89.94 100 LYS A C 1
ATOM 781 O O . LYS A 1 100 ? -11.733 12.974 15.780 1.00 89.94 100 LYS A O 1
ATOM 786 N N . ASN A 1 101 ? -9.940 13.913 16.751 1.00 88.38 101 ASN A N 1
ATOM 787 C CA . ASN A 1 101 ? -9.188 14.201 15.521 1.00 88.38 101 ASN A CA 1
ATOM 788 C C . ASN A 1 101 ? -9.990 14.939 14.425 1.00 88.38 101 ASN A C 1
ATOM 790 O O . ASN A 1 101 ? -9.788 14.702 13.236 1.00 88.38 101 ASN A O 1
ATOM 794 N N . GLY A 1 102 ? -10.901 15.834 14.825 1.00 85.12 102 GLY A N 1
ATOM 795 C CA . GLY A 1 102 ? -11.733 16.605 13.895 1.00 85.12 102 GLY A CA 1
ATOM 796 C C . GLY A 1 102 ? -12.907 15.826 13.293 1.00 85.12 102 GLY A C 1
ATOM 797 O O . GLY A 1 102 ? -13.419 16.230 12.252 1.00 85.12 102 GLY A O 1
ATOM 798 N N . GLY A 1 103 ? -13.311 14.708 13.907 1.00 89.75 103 GLY A N 1
ATOM 799 C CA . GLY A 1 103 ? -14.541 13.998 13.557 1.00 89.75 103 GLY A CA 1
ATOM 800 C C . GLY A 1 103 ? -15.791 14.843 13.799 1.00 89.75 103 GLY A C 1
ATOM 801 O O . GLY A 1 103 ? -15.884 15.534 14.812 1.00 89.75 103 GLY A O 1
ATOM 802 N N . ILE A 1 104 ? -16.753 14.770 12.879 1.00 92.12 104 ILE A N 1
ATOM 803 C CA . ILE A 1 104 ? -18.042 15.462 12.999 1.00 92.12 104 ILE A CA 1
ATOM 804 C C . ILE A 1 104 ? -19.008 14.532 13.730 1.00 92.12 104 ILE A C 1
ATOM 806 O O . ILE A 1 104 ? -19.224 13.402 13.296 1.00 92.12 104 ILE A O 1
ATOM 810 N N . CYS A 1 105 ? -19.561 14.995 14.851 1.00 92.75 105 CYS A N 1
ATOM 811 C CA . CYS A 1 105 ? -20.519 14.225 15.634 1.00 92.75 105 CYS A CA 1
ATOM 812 C C . CYS A 1 105 ? -21.943 14.453 15.128 1.00 92.75 105 CYS A C 1
ATOM 814 O O . CYS A 1 105 ? -22.353 15.590 14.901 1.00 92.75 105 CYS A O 1
ATOM 816 N N . THR A 1 106 ? -22.681 13.360 14.975 1.00 91.56 106 THR A N 1
ATOM 817 C CA . THR A 1 106 ? -24.107 13.343 14.655 1.00 91.56 106 THR A CA 1
ATOM 818 C C . THR A 1 106 ? -24.840 12.623 15.773 1.00 91.56 106 THR A C 1
ATOM 820 O O . THR A 1 106 ? -24.500 11.487 16.116 1.00 91.56 106 THR A O 1
ATOM 823 N N . ASP A 1 107 ? -25.798 13.325 16.359 1.00 85.19 107 ASP A N 1
ATOM 824 C CA . ASP A 1 107 ? -26.633 12.832 17.444 1.00 85.19 107 ASP A CA 1
ATOM 825 C C . ASP A 1 107 ? -27.716 1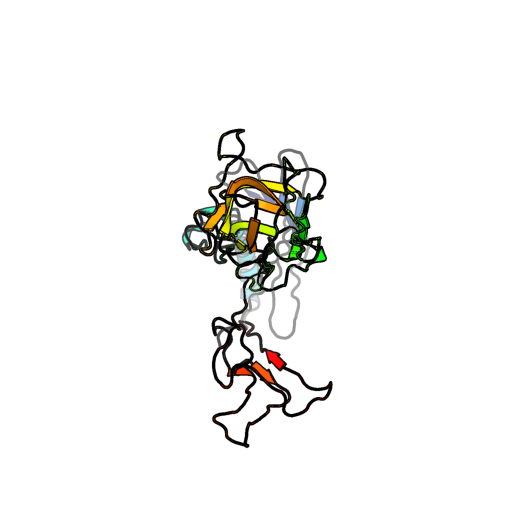1.897 16.890 1.00 85.19 107 ASP A C 1
ATOM 827 O O . ASP A 1 107 ? -28.260 12.145 15.808 1.00 85.19 107 ASP A O 1
ATOM 831 N N . LEU A 1 108 ? -27.975 10.789 17.580 1.00 82.38 108 LEU A N 1
ATOM 832 C CA . LEU A 1 108 ? -28.966 9.773 17.223 1.00 82.38 108 LEU A CA 1
ATOM 833 C C . LEU A 1 108 ? -29.752 9.385 18.485 1.00 82.38 108 LEU A C 1
ATOM 835 O O . LEU A 1 108 ? -29.340 9.639 19.607 1.00 82.38 108 LEU A O 1
ATOM 839 N N . VAL A 1 109 ? -30.877 8.689 18.325 1.00 79.44 109 VAL A N 1
ATOM 840 C CA . VAL A 1 109 ? -31.683 8.272 19.484 1.00 79.44 109 VAL A CA 1
ATOM 841 C C . VAL A 1 109 ? -30.890 7.296 20.367 1.00 79.44 109 VAL A C 1
ATOM 843 O O . VAL A 1 109 ? -30.635 6.157 19.960 1.00 79.44 109 VAL A O 1
ATOM 846 N N . ALA A 1 110 ? -30.533 7.746 21.575 1.00 73.06 110 ALA A N 1
ATOM 847 C CA . ALA A 1 110 ? -29.735 7.023 22.573 1.00 73.06 110 ALA A CA 1
ATOM 848 C C . ALA A 1 110 ? -28.343 6.572 22.075 1.00 73.06 110 ALA A C 1
ATOM 850 O O . ALA A 1 110 ? -27.810 5.544 22.522 1.00 73.06 110 ALA A O 1
ATOM 851 N N . ASN A 1 111 ? -27.774 7.272 21.088 1.00 78.00 111 ASN A N 1
ATOM 852 C CA . ASN A 1 111 ? -26.480 6.950 20.502 1.00 78.00 111 ASN A CA 1
ATOM 853 C C . ASN A 1 111 ? -25.906 8.144 19.722 1.00 78.00 111 ASN A C 1
ATOM 855 O O . ASN A 1 111 ? -26.617 9.022 19.280 1.00 78.00 111 ASN A O 1
ATOM 859 N N . TYR A 1 112 ? -24.620 8.100 19.387 1.00 87.88 112 TYR A N 1
ATOM 860 C CA . TYR A 1 112 ? -24.012 9.045 18.452 1.00 87.88 112 TYR A CA 1
ATOM 861 C C . TYR A 1 112 ? -23.256 8.314 17.345 1.00 87.88 112 TYR A C 1
ATOM 863 O O . TYR A 1 112 ? -22.806 7.171 17.502 1.00 87.88 112 TYR A O 1
ATOM 871 N N . SER A 1 113 ? -23.065 9.001 16.224 1.00 88.25 113 SER A N 1
ATOM 872 C CA . SER A 1 113 ? -22.201 8.571 15.129 1.00 88.25 113 SER A CA 1
ATOM 873 C C . SER A 1 113 ? -21.173 9.652 14.808 1.00 88.25 113 SER A C 1
ATOM 875 O O . SER A 1 113 ? -21.500 10.837 14.751 1.00 88.25 113 SER A O 1
ATOM 877 N N . CYS A 1 114 ? -19.921 9.245 14.595 1.00 90.50 114 CYS A N 1
ATOM 878 C CA . CYS A 1 114 ? -18.836 10.138 14.202 1.00 90.50 114 CYS A CA 1
ATOM 879 C C . CYS A 1 114 ? -18.478 9.939 12.729 1.00 90.50 114 CYS A C 1
ATOM 881 O O . CYS A 1 114 ? -18.079 8.847 12.319 1.00 90.50 114 CYS A O 1
ATOM 883 N N . GLU A 1 115 ? -18.518 11.012 11.946 1.00 89.12 115 GLU A N 1
ATOM 884 C CA . GLU A 1 115 ? -17.932 11.040 10.611 1.00 89.12 115 GLU A CA 1
ATOM 885 C C . GLU A 1 115 ? -16.447 11.399 10.706 1.00 89.12 115 GLU A C 1
ATOM 887 O O . GLU A 1 115 ? -16.073 12.525 11.044 1.00 89.12 115 GLU A O 1
ATOM 892 N N . CYS A 1 116 ? -15.578 10.426 10.425 1.00 86.62 116 CYS A N 1
ATOM 893 C CA . CYS A 1 116 ? -14.136 10.598 10.571 1.00 86.62 116 CYS A CA 1
ATOM 894 C C . CYS A 1 116 ? -13.482 11.194 9.318 1.00 86.62 116 CYS A C 1
ATOM 896 O O . CYS A 1 116 ? -13.628 10.631 8.227 1.00 86.62 116 CYS A O 1
ATOM 898 N N . PRO A 1 117 ? -12.687 12.273 9.450 1.00 82.56 117 PRO A N 1
ATOM 899 C CA . PRO A 1 117 ? -11.979 12.853 8.321 1.00 82.56 117 PRO A CA 1
ATOM 900 C C . PRO A 1 117 ? -10.807 11.970 7.872 1.00 82.56 117 PRO A C 1
ATOM 902 O O . PRO A 1 117 ? -10.035 11.454 8.682 1.00 82.56 117 PRO A O 1
ATOM 905 N N . GLY A 1 118 ? -10.630 11.863 6.552 1.00 76.31 118 GLY A N 1
ATOM 906 C CA . GLY A 1 118 ? -9.396 11.398 5.907 1.00 76.31 118 GLY A CA 1
ATOM 907 C C . GLY A 1 118 ? -8.847 10.059 6.419 1.00 76.31 118 GLY A C 1
ATOM 908 O O . GLY A 1 118 ? -9.396 8.992 6.127 1.00 76.31 118 GLY A O 1
ATOM 909 N N . GLU A 1 119 ? -7.717 10.139 7.131 1.00 77.25 119 GLU A N 1
ATOM 910 C CA . GLU A 1 119 ? -6.925 9.007 7.633 1.00 77.25 119 GLU A CA 1
ATOM 911 C C . GLU A 1 119 ? -7.413 8.458 8.985 1.00 77.25 119 GLU A C 1
ATOM 913 O O . GLU A 1 119 ? -6.782 7.547 9.510 1.00 77.25 119 GLU A O 1
ATOM 918 N N . TYR A 1 120 ? -8.500 8.973 9.569 1.00 84.62 120 TYR A N 1
ATOM 919 C CA . TYR A 1 120 ? -8.992 8.520 10.876 1.00 84.62 120 TYR A CA 1
ATOM 920 C C . TYR A 1 120 ? -10.163 7.534 10.778 1.00 84.62 120 TYR A C 1
ATOM 922 O O . TYR A 1 120 ? -10.936 7.532 9.814 1.00 84.62 120 TYR A O 1
ATOM 930 N N . MET A 1 121 ? -10.286 6.675 11.792 1.00 81.94 121 MET A N 1
ATOM 931 C CA . MET A 1 121 ? -11.326 5.654 11.902 1.00 81.94 121 MET A CA 1
ATOM 932 C C . MET A 1 121 ? -11.671 5.317 13.365 1.00 81.94 121 MET A C 1
ATOM 934 O O . MET A 1 121 ? -11.038 5.803 14.302 1.00 81.94 121 MET A O 1
ATOM 938 N N . GLY A 1 122 ? -12.661 4.441 13.548 1.00 80.75 122 GLY A N 1
ATOM 939 C CA . GLY A 1 122 ? -13.183 4.035 14.854 1.00 80.75 122 GLY A CA 1
ATOM 940 C C . GLY A 1 122 ? -14.456 4.788 15.220 1.00 80.75 122 GLY A C 1
ATOM 941 O O . GLY A 1 122 ? -14.780 5.800 14.603 1.00 80.75 122 GLY A O 1
ATOM 942 N N . ARG A 1 123 ? -15.170 4.304 16.245 1.00 83.62 123 ARG A N 1
ATOM 943 C CA . ARG A 1 123 ? -16.429 4.916 16.713 1.00 83.62 123 ARG A CA 1
ATOM 944 C C . ARG A 1 123 ? -16.272 6.399 17.050 1.00 83.62 123 ARG A C 1
ATOM 946 O O . ARG A 1 123 ? -17.210 7.159 16.871 1.00 83.62 123 ARG A O 1
ATOM 953 N N . ASN A 1 124 ? -15.082 6.791 17.503 1.00 87.38 124 ASN A N 1
ATOM 954 C CA . ASN A 1 124 ? -14.760 8.137 17.954 1.00 87.38 124 ASN A CA 1
ATOM 955 C C . ASN A 1 124 ? -13.635 8.754 17.114 1.00 87.38 124 ASN A C 1
ATOM 957 O O . ASN A 1 124 ? -13.000 9.699 17.569 1.00 87.38 124 ASN A O 1
ATOM 961 N N . CYS A 1 125 ? -13.325 8.219 15.929 1.00 87.75 125 CYS A N 1
ATOM 962 C CA . CYS A 1 125 ? -12.214 8.694 15.091 1.00 87.75 125 CYS A CA 1
ATOM 963 C C . CYS A 1 125 ? -10.852 8.710 15.808 1.00 87.75 125 CYS A C 1
ATOM 965 O O . CYS A 1 125 ? -9.980 9.528 15.511 1.00 87.75 125 CYS A O 1
ATOM 967 N N . GLN A 1 126 ? -10.676 7.825 16.789 1.00 83.19 126 GLN A N 1
ATOM 968 C CA . GLN A 1 126 ? -9.494 7.771 17.641 1.00 83.19 126 GLN A CA 1
ATOM 969 C C . GLN A 1 126 ? -8.303 7.069 16.972 1.00 83.19 126 GLN A C 1
ATOM 971 O O . GLN A 1 126 ? -7.164 7.269 17.386 1.00 83.19 126 GLN A O 1
ATOM 976 N N . TYR A 1 127 ? -8.569 6.263 15.944 1.00 80.00 127 TYR A N 1
ATOM 977 C CA . TYR A 1 127 ? -7.599 5.384 15.298 1.00 80.00 127 TYR A CA 1
ATOM 978 C C . TYR A 1 127 ? -7.091 6.001 13.999 1.00 80.00 127 TYR A C 1
ATOM 980 O O . TYR A 1 127 ? -7.871 6.575 13.236 1.00 80.00 127 TYR A O 1
ATOM 988 N N . LYS A 1 128 ? -5.789 5.881 13.732 1.00 83.38 128 LYS A N 1
ATOM 989 C CA . LYS A 1 128 ? -5.150 6.404 12.521 1.00 83.38 128 LYS A CA 1
ATOM 990 C C . LYS A 1 128 ? -4.916 5.271 11.520 1.00 83.38 128 LYS A C 1
ATOM 992 O O . LYS A 1 128 ? -3.983 4.481 11.628 1.00 83.38 128 LYS A O 1
ATOM 997 N N . CYS A 1 129 ? -5.709 5.267 10.460 1.00 86.00 129 CYS A N 1
ATOM 998 C CA . CYS A 1 129 ? -5.644 4.355 9.325 1.00 86.00 129 CYS A CA 1
ATOM 999 C C . CYS A 1 129 ? -4.566 4.768 8.300 1.00 86.00 129 CYS A C 1
ATOM 1001 O O . CYS A 1 129 ? -4.846 4.962 7.121 1.00 86.00 129 CYS A O 1
ATOM 1003 N N . SER A 1 130 ? -3.313 4.936 8.722 1.00 86.00 130 SER A N 1
ATOM 1004 C CA . SER A 1 130 ? -2.191 5.254 7.816 1.00 86.00 130 SER A CA 1
ATOM 1005 C C . SER A 1 130 ? -1.002 4.302 7.998 1.00 86.00 130 SER A C 1
ATOM 1007 O O . SER A 1 130 ? 0.141 4.676 7.730 1.00 86.00 130 SER A O 1
ATOM 1009 N N . GLY A 1 131 ? -1.248 3.102 8.534 1.00 87.75 131 GLY A N 1
ATOM 1010 C CA . GLY A 1 131 ? -0.220 2.092 8.780 1.00 87.75 131 GLY A CA 1
ATOM 1011 C C . GLY A 1 131 ? 0.240 1.414 7.491 1.00 87.75 131 GLY A C 1
ATOM 1012 O O . GLY A 1 131 ? -0.487 1.394 6.502 1.00 87.75 131 GLY A O 1
ATOM 1013 N N . SER A 1 132 ? 1.445 0.847 7.483 1.00 92.00 132 SER A N 1
ATOM 1014 C CA . SER A 1 132 ? 1.897 0.012 6.369 1.00 92.00 132 SER A CA 1
ATOM 1015 C C . SER A 1 132 ? 1.125 -1.308 6.345 1.00 92.00 132 SER A C 1
ATOM 1017 O O . SER A 1 132 ? 1.027 -2.002 7.355 1.00 92.00 132 SER A O 1
ATOM 1019 N N . LEU A 1 133 ? 0.606 -1.686 5.176 1.00 92.25 133 LEU A N 1
ATOM 1020 C CA . LEU A 1 133 ? -0.088 -2.967 4.984 1.00 92.25 133 LEU A CA 1
ATOM 1021 C C . LEU A 1 133 ? 0.885 -4.146 4.832 1.00 92.25 133 LEU A C 1
ATOM 1023 O O . LEU A 1 133 ? 0.472 -5.304 4.810 1.00 92.25 133 LEU A O 1
ATOM 1027 N N . GLY A 1 134 ? 2.187 -3.860 4.760 1.00 92.00 134 GLY A N 1
ATOM 1028 C CA . GLY A 1 134 ? 3.248 -4.847 4.916 1.00 92.00 134 GLY A CA 1
ATOM 1029 C C . GLY A 1 134 ? 3.814 -5.362 3.599 1.00 92.00 134 GLY A C 1
ATOM 1030 O O . GLY A 1 134 ? 4.212 -6.527 3.507 1.00 92.00 134 GLY A O 1
ATOM 1031 N N . MET A 1 135 ? 3.905 -4.492 2.591 1.00 94.44 135 MET A N 1
ATOM 1032 C CA . MET A 1 135 ? 4.720 -4.752 1.406 1.00 94.44 135 MET A CA 1
ATOM 1033 C C . MET A 1 135 ? 6.206 -4.808 1.780 1.00 94.44 135 MET A C 1
ATOM 1035 O O . MET A 1 135 ? 6.886 -5.757 1.405 1.00 94.44 135 MET A O 1
ATOM 1039 N N . GLU A 1 136 ? 6.732 -3.848 2.539 1.00 93.56 136 GLU A N 1
ATOM 1040 C CA . GLU A 1 136 ? 8.119 -3.849 3.025 1.00 93.56 136 GLU A CA 1
ATOM 1041 C C . GLU A 1 136 ? 8.332 -4.926 4.093 1.00 93.56 136 GLU A C 1
ATOM 1043 O O . GLU A 1 136 ? 9.256 -5.731 3.986 1.00 93.56 136 GLU A O 1
ATOM 1048 N N . GLY A 1 137 ? 7.422 -4.987 5.072 1.00 87.00 137 GLY A N 1
ATOM 1049 C CA . GLY A 1 137 ? 7.506 -5.885 6.230 1.00 87.00 137 GLY A CA 1
ATOM 1050 C C . GLY A 1 137 ? 7.260 -7.370 5.936 1.00 87.00 137 GLY A C 1
ATOM 1051 O O . GLY A 1 137 ? 7.434 -8.199 6.822 1.00 87.00 137 GLY A O 1
ATOM 1052 N N . GLY A 1 138 ? 6.852 -7.729 4.716 1.00 88.88 138 GLY A N 1
ATOM 1053 C CA . GLY A 1 138 ? 6.677 -9.128 4.310 1.00 88.88 138 GLY A CA 1
ATOM 1054 C C . GLY A 1 138 ? 5.357 -9.783 4.730 1.00 88.88 138 GLY A C 1
ATOM 1055 O O . GLY A 1 138 ? 5.155 -10.945 4.386 1.00 88.88 138 GLY A O 1
ATOM 1056 N N . ILE A 1 139 ? 4.454 -9.055 5.400 1.00 89.81 139 ILE A N 1
ATOM 1057 C CA . ILE A 1 139 ? 3.097 -9.532 5.736 1.00 89.81 139 ILE A CA 1
ATOM 1058 C C . ILE A 1 139 ? 2.344 -9.901 4.454 1.00 89.81 139 ILE A C 1
ATOM 1060 O O . ILE A 1 139 ? 1.718 -10.955 4.373 1.00 89.81 139 ILE A O 1
ATOM 1064 N N . ILE A 1 140 ? 2.464 -9.068 3.417 1.00 94.50 140 ILE A N 1
ATOM 1065 C CA . ILE A 1 140 ? 1.979 -9.413 2.082 1.00 94.50 140 ILE A CA 1
ATOM 1066 C C . ILE A 1 140 ? 2.981 -10.387 1.466 1.00 94.50 140 ILE A C 1
ATOM 1068 O O . ILE A 1 140 ? 4.122 -10.023 1.166 1.00 94.50 140 ILE A O 1
ATOM 1072 N N . SER A 1 141 ? 2.565 -11.634 1.265 1.00 95.38 141 SER A N 1
ATOM 1073 C CA . SER A 1 141 ? 3.401 -12.698 0.708 1.00 95.38 141 SER A CA 1
ATOM 1074 C C . SER A 1 141 ? 3.701 -12.487 -0.783 1.00 95.38 141 SER A C 1
ATOM 1076 O O . SER A 1 141 ? 3.023 -11.741 -1.488 1.00 95.38 141 SER A O 1
ATOM 1078 N N . ASN A 1 142 ? 4.720 -13.174 -1.310 1.00 95.50 142 ASN A N 1
ATOM 1079 C CA . ASN A 1 142 ? 5.085 -13.063 -2.731 1.00 95.50 142 ASN A CA 1
ATOM 1080 C C . ASN A 1 142 ? 3.962 -13.512 -3.680 1.00 95.50 142 ASN A C 1
ATOM 1082 O O . ASN A 1 142 ? 3.879 -13.007 -4.794 1.00 95.50 142 ASN A O 1
ATOM 1086 N N . GLN A 1 143 ? 3.102 -14.437 -3.245 1.00 95.19 143 GLN A N 1
ATOM 1087 C CA . GLN A 1 143 ? 1.995 -14.968 -4.049 1.00 95.19 143 GLN A CA 1
ATOM 1088 C C . GLN A 1 143 ? 0.855 -13.954 -4.217 1.00 95.19 143 GLN A C 1
ATOM 1090 O O . GLN A 1 143 ? 0.085 -14.038 -5.169 1.00 95.19 143 GLN A O 1
ATOM 1095 N N . GLN A 1 144 ? 0.760 -12.973 -3.316 1.00 96.81 144 GLN A N 1
ATOM 1096 C CA . GLN A 1 144 ? -0.262 -11.928 -3.360 1.00 96.81 144 GLN A CA 1
ATOM 1097 C C . GLN A 1 144 ? 0.062 -10.807 -4.355 1.00 96.81 144 GLN A C 1
ATOM 1099 O O . GLN A 1 144 ? -0.807 -9.980 -4.630 1.00 96.81 144 GLN A O 1
ATOM 1104 N N . ILE A 1 145 ? 1.287 -10.765 -4.890 1.00 97.56 145 ILE A N 1
ATOM 1105 C CA . ILE A 1 145 ? 1.759 -9.692 -5.765 1.00 97.56 145 ILE A CA 1
ATOM 1106 C C . ILE A 1 145 ? 1.912 -10.239 -7.185 1.00 97.56 145 ILE A C 1
ATOM 1108 O O . ILE A 1 145 ? 2.762 -11.084 -7.463 1.00 97.56 145 ILE A O 1
ATOM 1112 N N . THR A 1 146 ? 1.095 -9.729 -8.100 1.00 97.25 146 THR A N 1
ATOM 1113 C CA . THR A 1 146 ? 1.053 -10.148 -9.509 1.00 97.25 146 THR A CA 1
ATOM 1114 C C . THR A 1 146 ? 1.205 -8.940 -10.423 1.00 97.25 146 THR A C 1
ATOM 1116 O O . THR A 1 146 ? 1.013 -7.809 -9.992 1.00 97.25 146 THR A O 1
ATOM 1119 N N . ALA A 1 147 ? 1.589 -9.148 -11.678 1.00 97.56 147 ALA A N 1
ATOM 1120 C CA . ALA A 1 147 ? 1.735 -8.069 -12.650 1.00 97.56 147 ALA A CA 1
ATOM 1121 C C . ALA A 1 147 ? 1.364 -8.546 -14.052 1.00 97.56 147 ALA A C 1
ATOM 1123 O O . ALA A 1 147 ? 1.342 -9.750 -14.310 1.00 97.56 147 ALA A O 1
ATOM 1124 N N . SER A 1 148 ? 1.121 -7.595 -14.952 1.00 96.50 148 SER A N 1
ATOM 1125 C CA . SER A 1 148 ? 0.877 -7.850 -16.374 1.00 96.50 148 SER A CA 1
ATOM 1126 C C . SER A 1 148 ? 2.071 -8.506 -17.058 1.00 96.50 148 SER A C 1
ATOM 1128 O O . SER A 1 148 ? 1.921 -9.413 -17.873 1.00 96.50 148 SER A O 1
ATOM 1130 N N . SER A 1 149 ? 3.270 -8.031 -16.728 1.00 95.50 149 SER A N 1
ATOM 1131 C CA . SER A 1 149 ? 4.510 -8.415 -17.378 1.00 95.50 149 SER A CA 1
ATOM 1132 C C . SER A 1 149 ? 5.713 -8.208 -16.458 1.00 95.50 149 SER A C 1
ATOM 1134 O O . SER A 1 149 ? 5.639 -7.571 -15.402 1.00 95.50 149 SER A O 1
ATOM 1136 N N . THR A 1 150 ? 6.846 -8.786 -16.855 1.00 93.75 150 THR A N 1
ATOM 1137 C CA . THR A 1 150 ? 8.100 -8.721 -16.097 1.00 93.75 150 THR A CA 1
ATOM 1138 C C . THR A 1 150 ? 9.280 -8.529 -17.031 1.00 93.75 150 THR A C 1
ATOM 1140 O O . THR A 1 150 ? 9.430 -9.290 -17.991 1.00 93.75 150 THR A O 1
ATOM 1143 N N . HIS A 1 151 ? 10.157 -7.583 -16.709 1.00 91.12 151 HIS A N 1
ATOM 1144 C CA . HIS A 1 151 ? 11.411 -7.376 -17.423 1.00 91.12 151 HIS A CA 1
ATOM 1145 C C . HIS A 1 151 ? 12.433 -8.467 -17.098 1.00 91.12 151 HIS A C 1
ATOM 1147 O O . HIS A 1 151 ? 12.579 -8.904 -15.949 1.00 91.12 151 HIS A O 1
ATOM 1153 N N . ARG A 1 152 ? 13.173 -8.880 -18.127 1.00 88.69 152 ARG A N 1
ATOM 1154 C CA . ARG A 1 152 ? 14.326 -9.771 -18.015 1.00 88.69 152 ARG A CA 1
ATOM 1155 C C . ARG A 1 152 ? 15.539 -9.079 -18.631 1.00 88.69 152 ARG A C 1
ATOM 1157 O O . ARG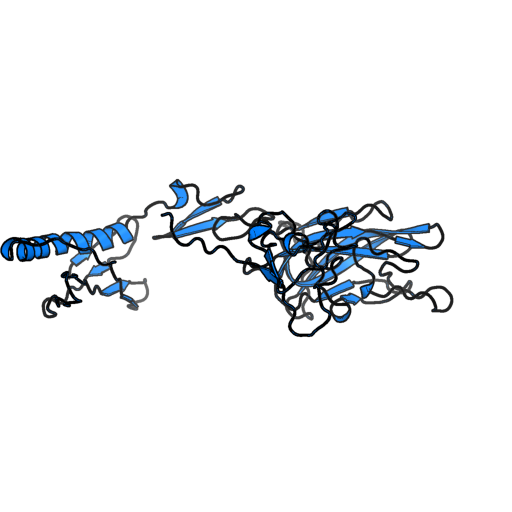 A 1 152 ? 15.527 -8.762 -19.814 1.00 88.69 152 ARG A O 1
ATOM 1164 N N . ALA A 1 153 ? 16.587 -8.872 -17.840 1.00 81.75 153 ALA A N 1
ATOM 1165 C CA . ALA A 1 153 ? 17.849 -8.278 -18.276 1.00 81.75 153 ALA A CA 1
ATOM 1166 C C . ALA A 1 153 ? 18.985 -9.320 -18.287 1.00 81.75 153 ALA A C 1
ATOM 1168 O O . ALA A 1 153 ? 18.848 -10.402 -17.709 1.00 81.75 153 ALA A O 1
ATOM 1169 N N . LEU A 1 154 ? 20.101 -8.988 -18.956 1.00 81.75 154 LEU A N 1
ATOM 1170 C CA . LEU A 1 154 ? 21.323 -9.808 -19.065 1.00 81.75 154 LEU A CA 1
ATOM 1171 C C . LEU A 1 154 ? 21.043 -11.273 -19.445 1.00 81.75 154 LEU A C 1
ATOM 1173 O O . LEU A 1 154 ? 21.209 -12.170 -18.623 1.00 81.75 154 LEU A O 1
ATOM 1177 N N . PHE A 1 155 ? 20.563 -11.514 -20.670 1.00 80.38 155 PHE A N 1
ATOM 1178 C CA . PHE A 1 155 ? 20.243 -12.862 -21.174 1.00 80.38 155 PHE A CA 1
ATOM 1179 C C . PHE A 1 155 ? 19.303 -13.678 -20.257 1.00 80.38 155 PHE A C 1
ATOM 1181 O O . PHE A 1 155 ? 19.316 -14.905 -20.261 1.00 80.38 155 PHE A O 1
ATOM 1188 N N . GLY A 1 156 ? 18.473 -13.003 -19.452 1.00 78.88 156 GLY A N 1
ATOM 1189 C CA . GLY A 1 156 ? 17.515 -13.639 -18.544 1.00 78.88 156 GLY A CA 1
ATOM 1190 C C . GLY A 1 156 ? 18.041 -13.947 -17.140 1.00 78.88 156 GLY A C 1
ATOM 1191 O O . GLY A 1 156 ? 17.286 -14.502 -16.335 1.00 78.88 156 GLY A O 1
ATOM 1192 N N . LEU A 1 157 ? 19.281 -13.562 -16.823 1.00 80.44 157 LEU A N 1
ATOM 1193 C CA . LEU A 1 157 ? 19.880 -13.738 -15.496 1.00 80.44 157 LEU A CA 1
ATOM 1194 C C . LEU A 1 157 ? 19.295 -12.772 -14.455 1.00 80.44 157 LEU A C 1
ATOM 1196 O O . LEU A 1 157 ? 19.205 -13.115 -13.279 1.00 80.44 157 LEU A O 1
ATOM 1200 N N . GLN A 1 158 ? 18.852 -11.582 -14.869 1.00 86.81 158 GLN A N 1
ATOM 1201 C CA . GLN A 1 158 ? 18.195 -10.617 -13.985 1.00 86.81 158 GLN A CA 1
ATOM 1202 C C . GLN A 1 158 ? 16.692 -10.578 -14.258 1.00 86.81 158 GLN A C 1
ATOM 1204 O O . GLN A 1 158 ? 16.266 -10.145 -15.327 1.00 86.81 158 GLN A O 1
ATOM 1209 N N . LYS A 1 159 ? 15.881 -11.005 -13.285 1.00 91.56 159 LYS A N 1
ATOM 1210 C CA . LYS A 1 159 ? 14.419 -11.083 -13.417 1.00 91.56 159 LYS A CA 1
ATOM 1211 C C . LYS A 1 159 ? 13.732 -10.131 -12.440 1.00 91.56 159 LYS A C 1
ATOM 1213 O O . LYS A 1 159 ? 13.738 -10.368 -11.234 1.00 91.56 159 LYS A O 1
ATOM 1218 N N . TRP A 1 160 ? 13.113 -9.081 -12.969 1.00 93.81 160 TRP A N 1
ATOM 1219 C CA . TRP A 1 160 ? 12.478 -8.010 -12.194 1.00 93.81 160 TRP A CA 1
ATOM 1220 C C . TRP A 1 160 ? 11.018 -8.352 -11.876 1.00 93.81 160 TRP A C 1
ATOM 1222 O O . TRP A 1 160 ? 10.082 -7.716 -12.356 1.00 93.81 160 TRP A O 1
ATOM 1232 N N . TYR A 1 161 ? 10.822 -9.426 -11.113 1.00 95.56 161 TYR A N 1
ATOM 1233 C CA . TYR A 1 161 ? 9.500 -9.945 -10.763 1.00 95.56 161 TYR A CA 1
ATOM 1234 C C . TYR A 1 161 ? 8.677 -9.007 -9.856 1.00 95.56 161 TYR A C 1
ATOM 1236 O O . TYR A 1 161 ? 9.250 -8.253 -9.067 1.00 95.56 161 TYR A O 1
ATOM 1244 N N . PRO A 1 162 ? 7.331 -9.105 -9.886 1.00 96.62 162 PRO A N 1
ATOM 1245 C CA . PRO A 1 162 ? 6.432 -8.263 -9.091 1.00 96.62 162 PRO A CA 1
ATOM 1246 C C . PRO A 1 162 ? 6.702 -8.317 -7.584 1.00 96.62 162 PRO A C 1
ATOM 1248 O O . PRO A 1 162 ? 6.647 -7.294 -6.911 1.00 96.62 162 PRO A O 1
ATOM 1251 N N . TYR A 1 163 ? 7.085 -9.475 -7.041 1.00 94.88 163 TYR A N 1
ATOM 1252 C CA . TYR A 1 163 ? 7.362 -9.634 -5.608 1.00 94.88 163 TYR A CA 1
ATOM 1253 C C . TYR A 1 163 ? 8.598 -8.857 -5.104 1.00 94.88 163 TYR A C 1
ATOM 1255 O O . TYR A 1 163 ? 8.862 -8.804 -3.896 1.00 94.88 163 TYR A O 1
ATOM 1263 N N . PHE A 1 164 ? 9.384 -8.259 -6.007 1.00 95.88 164 PHE A N 1
ATOM 1264 C CA . PHE A 1 164 ? 10.445 -7.316 -5.659 1.00 95.88 164 PHE A CA 1
ATOM 1265 C C . PHE A 1 164 ? 9.945 -5.879 -5.470 1.00 95.88 164 PHE A C 1
ATOM 1267 O O . PHE A 1 164 ? 10.716 -5.067 -4.972 1.00 95.88 164 PHE A O 1
ATOM 1274 N N . ALA A 1 165 ? 8.686 -5.561 -5.791 1.00 97.06 165 ALA A N 1
ATOM 1275 C CA . ALA A 1 165 ? 8.086 -4.228 -5.664 1.00 97.06 165 ALA A CA 1
ATOM 1276 C C . ALA A 1 165 ? 7.819 -3.795 -4.209 1.00 97.06 165 ALA A C 1
ATOM 1278 O O . ALA A 1 165 ? 6.772 -3.236 -3.898 1.00 97.06 165 ALA A O 1
ATOM 1279 N N . ARG A 1 166 ? 8.760 -4.051 -3.304 1.00 97.38 166 ARG A N 1
ATOM 1280 C CA . ARG A 1 166 ? 8.667 -3.734 -1.879 1.00 97.38 166 ARG A CA 1
ATOM 1281 C C . ARG A 1 166 ? 9.498 -2.491 -1.592 1.00 97.38 166 ARG A C 1
ATOM 1283 O O . ARG A 1 166 ? 10.623 -2.379 -2.093 1.00 97.38 166 ARG A O 1
ATOM 1290 N N . LEU A 1 167 ? 8.944 -1.559 -0.824 1.00 96.19 167 LEU A N 1
ATOM 1291 C CA . LEU A 1 167 ? 9.635 -0.332 -0.428 1.00 96.19 167 LEU A CA 1
ATOM 1292 C C . LEU A 1 167 ? 10.995 -0.650 0.213 1.00 96.19 167 LEU A C 1
ATOM 1294 O O . LEU A 1 167 ? 11.163 -1.693 0.840 1.00 96.19 167 LEU A O 1
ATOM 1298 N N . ASN A 1 168 ? 11.992 0.206 -0.025 1.00 95.69 168 ASN A N 1
ATOM 1299 C CA . ASN A 1 168 ? 13.355 0.107 0.517 1.00 95.69 168 ASN A CA 1
ATOM 1300 C C . ASN A 1 168 ? 14.109 -1.207 0.252 1.00 95.69 168 ASN A C 1
ATOM 1302 O O . ASN A 1 168 ? 15.215 -1.396 0.769 1.00 95.69 168 ASN A O 1
ATOM 1306 N N . LYS A 1 169 ? 13.592 -2.093 -0.608 1.00 94.44 169 LYS A N 1
ATOM 1307 C CA . LYS A 1 169 ? 14.276 -3.338 -0.951 1.00 94.44 169 LYS A CA 1
ATOM 1308 C C . LYS A 1 169 ? 15.663 -3.052 -1.534 1.00 94.44 169 LYS A C 1
ATOM 1310 O O . LYS A 1 169 ? 15.830 -2.173 -2.388 1.00 94.44 169 LYS A O 1
ATOM 1315 N N . LYS A 1 170 ? 16.662 -3.797 -1.052 1.00 92.50 170 LYS A N 1
ATOM 1316 C CA . LYS A 1 170 ? 18.079 -3.696 -1.436 1.00 92.50 170 LYS A CA 1
ATOM 1317 C C . LYS A 1 170 ? 18.493 -4.894 -2.295 1.00 92.50 170 LYS A C 1
ATOM 1319 O O . LYS A 1 170 ? 17.854 -5.941 -2.249 1.00 92.50 170 LYS A O 1
ATOM 1324 N N . GLY A 1 171 ? 19.573 -4.734 -3.056 1.00 90.25 171 GLY A N 1
ATOM 1325 C CA . GLY A 1 171 ? 20.136 -5.768 -3.929 1.00 90.25 171 GLY A CA 1
ATOM 1326 C C . GLY A 1 171 ? 20.325 -5.286 -5.366 1.00 90.25 171 GLY A C 1
ATOM 1327 O O . GLY A 1 171 ? 19.919 -4.179 -5.711 1.00 90.25 171 GLY A O 1
ATOM 1328 N N . LEU A 1 172 ? 20.943 -6.128 -6.200 1.00 87.75 172 LEU A N 1
ATOM 1329 C CA . LEU A 1 172 ? 21.146 -5.851 -7.631 1.00 87.75 172 LEU A CA 1
ATOM 1330 C C . LEU A 1 172 ? 19.822 -5.801 -8.407 1.00 87.75 172 LEU A C 1
ATOM 1332 O O . LEU A 1 172 ? 19.670 -4.994 -9.319 1.00 87.75 172 LEU A O 1
ATOM 1336 N N . VAL A 1 173 ? 18.876 -6.665 -8.026 1.00 91.69 173 VAL A N 1
ATOM 1337 C CA . VAL A 1 173 ? 17.490 -6.668 -8.501 1.00 91.69 173 VAL A CA 1
ATOM 1338 C C . VAL A 1 173 ? 16.603 -6.468 -7.285 1.00 91.69 173 VAL A C 1
ATOM 1340 O O . VAL A 1 173 ? 16.539 -7.321 -6.398 1.00 91.69 173 VAL A O 1
ATOM 1343 N N . ASN A 1 174 ? 15.969 -5.306 -7.213 1.00 94.69 174 ASN A N 1
ATOM 1344 C CA . ASN A 1 174 ? 15.311 -4.851 -5.996 1.00 94.69 174 ASN A CA 1
ATOM 1345 C C . ASN A 1 174 ? 13.968 -4.160 -6.239 1.00 94.69 174 ASN A C 1
ATOM 1347 O O . ASN A 1 174 ? 13.420 -3.581 -5.311 1.00 94.69 174 ASN A O 1
ATOM 1351 N N . ALA A 1 175 ? 13.445 -4.210 -7.460 1.00 96.69 175 ALA A N 1
ATOM 1352 C CA . ALA A 1 175 ? 12.152 -3.644 -7.809 1.00 96.69 175 ALA A CA 1
ATOM 1353 C C . ALA A 1 175 ? 11.433 -4.542 -8.818 1.00 96.69 175 ALA A C 1
ATOM 1355 O O . ALA A 1 175 ? 12.019 -5.480 -9.367 1.00 96.69 175 ALA A O 1
ATOM 1356 N N . TRP A 1 176 ? 10.167 -4.237 -9.073 1.00 97.12 176 TRP A N 1
ATOM 1357 C CA . TRP A 1 176 ? 9.481 -4.738 -10.256 1.00 97.12 176 TRP A CA 1
ATOM 1358 C C . TRP A 1 176 ? 9.717 -3.787 -11.420 1.00 97.12 176 TRP A C 1
ATOM 1360 O O . TRP A 1 176 ? 9.675 -2.571 -11.236 1.00 97.12 176 TRP A O 1
ATOM 1370 N N . THR A 1 177 ? 9.909 -4.347 -12.610 1.00 96.06 177 THR A N 1
ATOM 1371 C CA . THR A 1 177 ? 9.983 -3.592 -13.858 1.00 96.06 177 THR A CA 1
ATOM 1372 C C . THR A 1 177 ? 9.107 -4.278 -14.893 1.00 96.06 177 THR A C 1
ATOM 1374 O O . THR A 1 177 ? 9.206 -5.493 -15.082 1.00 96.06 177 THR A O 1
ATOM 1377 N N . ALA A 1 178 ? 8.258 -3.507 -15.566 1.00 96.38 178 ALA A N 1
ATOM 1378 C CA . ALA A 1 178 ? 7.427 -4.010 -16.655 1.00 96.38 178 ALA A CA 1
ATOM 1379 C C . ALA A 1 178 ? 8.260 -4.401 -17.888 1.00 96.38 178 ALA A C 1
ATOM 1381 O O . ALA A 1 178 ? 9.351 -3.869 -18.113 1.00 96.38 178 ALA A O 1
ATOM 1382 N N . ALA A 1 179 ? 7.747 -5.325 -18.702 1.00 94.44 179 ALA A N 1
ATOM 1383 C CA . ALA A 1 179 ? 8.383 -5.665 -19.972 1.00 94.44 179 ALA A CA 1
ATOM 1384 C C . ALA A 1 179 ? 8.324 -4.485 -20.960 1.00 94.44 179 ALA A C 1
ATOM 1386 O O . ALA A 1 179 ? 7.400 -3.680 -20.931 1.00 94.44 179 ALA A O 1
ATOM 1387 N N . GLU A 1 180 ? 9.308 -4.385 -21.856 1.00 89.50 180 GLU A N 1
ATOM 1388 C CA . GLU A 1 180 ? 9.439 -3.245 -22.783 1.00 89.50 180 GLU A CA 1
ATOM 1389 C C . GLU A 1 180 ? 8.347 -3.198 -23.857 1.00 89.50 180 GLU A C 1
ATOM 1391 O O . GLU A 1 180 ? 8.019 -2.131 -24.365 1.00 89.50 180 GLU A O 1
ATOM 1396 N N . ASN A 1 181 ? 7.773 -4.351 -24.196 1.00 91.25 181 ASN A N 1
ATOM 1397 C CA . ASN A 1 181 ? 6.702 -4.489 -25.179 1.00 91.25 181 ASN A CA 1
ATOM 1398 C C . ASN A 1 181 ? 5.294 -4.330 -24.580 1.00 91.25 181 ASN A C 1
ATOM 1400 O O . ASN A 1 181 ? 4.308 -4.372 -25.319 1.00 91.25 181 ASN A O 1
ATOM 1404 N N . ASP A 1 182 ? 5.182 -4.165 -23.261 1.00 93.75 182 ASP A N 1
ATOM 1405 C CA . ASP A 1 182 ? 3.905 -3.989 -22.583 1.00 93.75 182 ASP A CA 1
ATOM 1406 C C . ASP A 1 182 ? 3.477 -2.516 -22.634 1.00 93.75 182 ASP A C 1
ATOM 1408 O O . ASP A 1 182 ? 4.065 -1.653 -21.983 1.00 93.75 182 ASP A O 1
ATOM 1412 N N . ARG A 1 183 ? 2.445 -2.226 -23.434 1.00 91.38 183 ARG A N 1
ATOM 1413 C CA . ARG A 1 183 ? 1.908 -0.864 -23.601 1.00 91.38 183 ARG A CA 1
ATOM 1414 C C . ARG A 1 183 ? 1.096 -0.386 -22.399 1.00 91.38 183 ARG A C 1
ATOM 1416 O O . ARG A 1 183 ? 0.946 0.819 -22.233 1.00 91.38 183 ARG A O 1
ATOM 1423 N N . TRP A 1 184 ? 0.567 -1.306 -21.592 1.00 93.56 184 TRP A N 1
ATOM 1424 C CA . TRP A 1 184 ? -0.354 -0.994 -20.498 1.00 93.56 184 TRP A CA 1
ATOM 1425 C C . TRP A 1 184 ? -0.004 -1.811 -19.254 1.00 93.56 184 TRP A C 1
ATOM 1427 O O . TRP A 1 184 ? -0.802 -2.647 -18.810 1.00 93.56 184 TRP A O 1
ATOM 1437 N N . PRO A 1 185 ? 1.193 -1.589 -18.686 1.00 97.00 185 PRO A N 1
ATOM 1438 C CA . PRO A 1 185 ? 1.651 -2.399 -17.585 1.00 97.00 185 PRO A CA 1
ATOM 1439 C C . PRO A 1 185 ? 0.806 -2.158 -16.341 1.00 97.00 185 PRO A C 1
ATOM 1441 O O . PRO A 1 185 ? 0.358 -1.044 -16.067 1.00 97.00 185 PRO A O 1
ATOM 1444 N N . TRP A 1 186 ? 0.625 -3.208 -15.552 1.00 97.12 186 TRP A N 1
ATOM 1445 C CA . TRP A 1 186 ? -0.016 -3.106 -14.253 1.00 97.12 186 TRP A CA 1
ATOM 1446 C C . TRP A 1 186 ? 0.638 -4.023 -13.238 1.00 97.12 186 TRP A C 1
ATOM 1448 O O . TRP A 1 186 ? 1.186 -5.071 -13.572 1.00 97.12 186 TRP A O 1
ATOM 1458 N N . ILE A 1 187 ? 0.539 -3.624 -11.977 1.00 97.81 187 ILE A N 1
ATOM 1459 C CA . ILE A 1 187 ? 0.904 -4.439 -10.822 1.00 97.81 187 ILE A CA 1
ATOM 1460 C C . ILE A 1 187 ? -0.270 -4.461 -9.855 1.00 97.81 187 ILE A C 1
ATOM 1462 O O . ILE A 1 187 ? -0.915 -3.443 -9.617 1.00 97.81 187 ILE A O 1
ATOM 1466 N N . GLN A 1 188 ? -0.577 -5.643 -9.344 1.00 96.56 188 GLN A N 1
ATOM 1467 C CA . GLN A 1 188 ? -1.754 -5.940 -8.551 1.00 96.56 188 GLN A CA 1
ATOM 1468 C C . GLN A 1 188 ? -1.350 -6.586 -7.233 1.00 96.56 188 GLN A C 1
ATOM 1470 O O . GLN A 1 188 ? -0.517 -7.494 -7.192 1.00 96.56 188 GLN A O 1
ATOM 1475 N N . ILE A 1 189 ? -2.012 -6.143 -6.173 1.00 97.81 189 ILE A N 1
ATOM 1476 C CA . ILE A 1 189 ? -1.862 -6.647 -4.821 1.00 97.81 189 ILE A CA 1
ATOM 1477 C C . ILE A 1 189 ? -3.206 -7.231 -4.385 1.00 97.81 189 ILE A C 1
ATOM 1479 O O . ILE A 1 189 ? -4.234 -6.558 -4.456 1.00 97.81 189 ILE A O 1
ATOM 1483 N N . ASN A 1 190 ? -3.190 -8.489 -3.946 1.00 96.94 190 ASN A N 1
ATOM 1484 C CA . ASN A 1 190 ? -4.320 -9.150 -3.302 1.00 96.94 190 ASN A CA 1
ATOM 1485 C C . ASN A 1 190 ? -4.168 -9.059 -1.779 1.00 96.94 190 ASN A C 1
ATOM 1487 O O . ASN A 1 190 ? -3.314 -9.733 -1.202 1.00 96.94 190 ASN A O 1
ATOM 1491 N N . LEU A 1 191 ? -5.011 -8.268 -1.122 1.00 94.69 191 LEU A N 1
ATOM 1492 C CA . LEU A 1 191 ? -4.976 -8.080 0.329 1.00 94.69 191 LEU A CA 1
ATOM 1493 C C . LEU A 1 191 ? -5.644 -9.232 1.101 1.00 94.69 191 LEU A C 1
ATOM 1495 O O . LEU A 1 191 ? -5.622 -9.215 2.326 1.00 94.69 191 LEU A O 1
ATOM 1499 N N . GLN A 1 192 ? -6.209 -10.236 0.410 1.00 93.00 192 GLN A N 1
ATOM 1500 C CA . GLN A 1 192 ? -6.948 -11.404 0.938 1.00 93.00 192 GLN A CA 1
ATOM 1501 C C . GLN A 1 192 ? -8.236 -11.083 1.708 1.00 93.00 192 GLN A C 1
ATOM 1503 O O . GLN A 1 192 ? -9.143 -11.909 1.752 1.00 93.00 192 GLN A O 1
ATOM 1508 N N . ARG A 1 193 ? -8.330 -9.894 2.298 1.00 91.38 193 ARG A N 1
ATOM 1509 C CA . ARG A 1 193 ? -9.481 -9.364 3.024 1.00 91.38 193 ARG A CA 1
ATOM 1510 C C . ARG A 1 193 ? -9.795 -7.973 2.486 1.00 91.38 193 ARG A C 1
ATOM 1512 O O . ARG A 1 193 ? -8.942 -7.333 1.870 1.00 91.38 193 ARG A O 1
ATOM 1519 N N . ARG A 1 194 ? -11.018 -7.501 2.717 1.00 92.31 194 ARG A N 1
ATOM 1520 C CA . ARG A 1 194 ? -11.422 -6.144 2.342 1.00 92.31 194 ARG A CA 1
ATOM 1521 C C . ARG A 1 194 ? -10.792 -5.150 3.318 1.00 92.31 194 ARG A C 1
ATOM 1523 O O . ARG A 1 194 ? -11.094 -5.170 4.509 1.00 92.31 194 ARG A O 1
ATOM 1530 N N . MET A 1 195 ? -9.896 -4.315 2.810 1.00 92.25 195 MET A N 1
ATOM 1531 C CA . MET A 1 195 ? -9.118 -3.359 3.598 1.00 92.25 195 MET A CA 1
ATOM 1532 C C . MET A 1 195 ? -9.467 -1.932 3.180 1.00 92.25 195 MET A C 1
ATOM 1534 O O . MET A 1 195 ? -9.909 -1.698 2.053 1.00 92.25 195 MET A O 1
ATOM 1538 N N . ARG A 1 196 ? -9.214 -0.972 4.072 1.00 92.25 196 ARG A N 1
ATOM 1539 C CA . ARG A 1 196 ? -9.267 0.458 3.764 1.00 92.25 196 ARG A CA 1
ATOM 1540 C C . ARG A 1 196 ? -7.863 0.943 3.434 1.00 92.25 196 ARG A C 1
ATOM 1542 O O . ARG A 1 196 ? -6.989 0.971 4.293 1.00 92.25 196 ARG A O 1
ATOM 1549 N N . VAL A 1 197 ? -7.653 1.323 2.184 1.00 94.19 197 VAL A N 1
ATOM 1550 C CA . VAL A 1 197 ? -6.385 1.809 1.644 1.00 94.19 197 VAL A CA 1
ATOM 1551 C C . VAL A 1 197 ? -6.451 3.328 1.555 1.00 94.19 197 VAL A C 1
ATOM 1553 O O . VAL A 1 197 ? -7.259 3.895 0.818 1.00 94.19 197 VAL A O 1
ATOM 1556 N N . THR A 1 198 ? -5.606 3.993 2.329 1.00 93.50 198 THR A N 1
ATOM 1557 C CA . THR A 1 198 ? -5.592 5.453 2.490 1.00 93.50 198 THR A CA 1
ATOM 1558 C C . THR A 1 198 ? -4.475 6.121 1.711 1.00 93.50 198 THR A C 1
ATOM 1560 O O . THR A 1 198 ? -4.534 7.326 1.482 1.00 93.50 198 THR A O 1
ATOM 1563 N N . GLY A 1 199 ? -3.480 5.364 1.251 1.00 94.44 199 GLY A N 1
ATOM 1564 C CA . GLY A 1 199 ? -2.416 5.922 0.434 1.00 94.44 199 GLY A CA 1
ATOM 1565 C C . GLY A 1 199 ? -1.487 4.887 -0.177 1.00 94.44 199 GLY A C 1
ATOM 1566 O O . GLY A 1 199 ? -1.573 3.684 0.077 1.00 94.44 199 GLY A O 1
ATOM 1567 N N . LEU A 1 200 ? -0.572 5.393 -0.994 1.00 96.62 200 LEU A N 1
ATOM 1568 C CA . LEU A 1 200 ? 0.468 4.628 -1.660 1.00 96.62 200 LEU A CA 1
ATOM 1569 C C . LEU A 1 200 ? 1.790 5.385 -1.574 1.00 96.62 200 LEU A C 1
ATOM 1571 O O . LEU A 1 200 ? 1.886 6.555 -1.953 1.00 96.62 200 LEU A O 1
ATOM 1575 N N . VAL A 1 201 ? 2.829 4.686 -1.132 1.00 97.44 201 VAL A N 1
ATOM 1576 C CA . VAL A 1 201 ? 4.210 5.159 -1.194 1.00 97.44 201 VAL A CA 1
ATOM 1577 C C . VAL A 1 201 ? 4.911 4.455 -2.341 1.00 97.44 201 VAL A C 1
ATOM 1579 O O . VAL A 1 201 ? 4.838 3.237 -2.467 1.00 97.44 201 VAL A O 1
ATOM 1582 N N . THR A 1 202 ? 5.609 5.217 -3.175 1.00 97.75 202 THR A N 1
ATOM 1583 C CA . THR A 1 202 ? 6.282 4.733 -4.384 1.00 97.75 202 THR A CA 1
ATOM 1584 C C . THR A 1 202 ? 7.763 5.099 -4.374 1.00 97.75 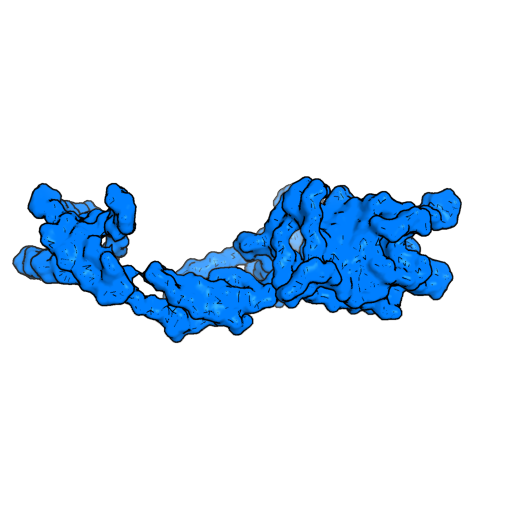202 THR A C 1
ATOM 1586 O O . THR A 1 202 ? 8.155 6.146 -3.865 1.00 97.75 202 THR A O 1
ATOM 1589 N N . GLN A 1 203 ? 8.607 4.240 -4.932 1.00 97.25 203 GLN A N 1
ATOM 1590 C CA . GLN A 1 203 ? 10.050 4.414 -5.103 1.00 97.25 203 GLN A CA 1
ATOM 1591 C C . GLN A 1 203 ? 10.480 3.841 -6.458 1.00 97.25 203 GLN A C 1
ATOM 1593 O O . GLN A 1 203 ? 9.901 2.876 -6.953 1.00 97.25 203 GLN A O 1
ATOM 1598 N N . GLY A 1 204 ? 11.537 4.402 -7.041 1.00 95.75 204 GLY A N 1
ATOM 1599 C CA . GLY A 1 204 ? 12.171 3.865 -8.247 1.00 95.75 204 GLY A CA 1
ATOM 1600 C C . GLY A 1 204 ? 13.227 2.805 -7.961 1.00 95.75 204 GLY A C 1
ATOM 1601 O O . GLY A 1 204 ? 13.325 2.286 -6.853 1.00 95.75 204 GLY A O 1
ATOM 1602 N N . ALA A 1 205 ? 14.081 2.529 -8.939 1.00 95.31 205 ALA A N 1
ATOM 1603 C CA . ALA A 1 205 ? 15.331 1.800 -8.754 1.00 95.31 205 ALA A CA 1
ATOM 1604 C C . ALA A 1 205 ? 16.425 2.352 -9.674 1.00 95.31 205 ALA A C 1
ATOM 1606 O O . ALA A 1 205 ? 16.239 3.326 -10.406 1.00 95.31 205 ALA A O 1
ATOM 1607 N N . LYS A 1 206 ? 17.607 1.747 -9.610 1.00 92.00 206 LYS A N 1
ATOM 1608 C CA . LYS A 1 206 ? 18.744 2.116 -10.446 1.00 92.00 206 LYS A CA 1
ATOM 1609 C C . LYS A 1 206 ? 19.357 0.853 -11.025 1.00 92.00 206 LYS A C 1
ATOM 1611 O O . LYS A 1 206 ? 19.681 -0.066 -10.280 1.00 92.00 206 LYS A O 1
ATOM 1616 N N . ARG A 1 207 ? 19.570 0.840 -12.336 1.00 86.69 207 ARG A N 1
ATOM 1617 C CA . ARG A 1 207 ? 20.202 -0.265 -13.059 1.00 86.69 207 ARG A CA 1
ATOM 1618 C C . ARG A 1 207 ? 21.447 0.256 -13.761 1.00 86.69 207 ARG A C 1
ATOM 1620 O O . ARG A 1 207 ? 21.350 1.191 -14.547 1.00 86.69 207 ARG A O 1
ATOM 1627 N N . ILE A 1 208 ? 22.615 -0.307 -13.436 1.00 84.06 208 ILE A N 1
ATOM 1628 C CA . ILE A 1 208 ? 23.918 0.028 -14.051 1.00 84.06 208 ILE A CA 1
ATOM 1629 C C . ILE A 1 208 ? 24.100 1.554 -14.194 1.00 84.06 208 ILE A C 1
ATOM 1631 O O . ILE A 1 208 ? 24.111 2.116 -15.286 1.00 84.06 208 ILE A O 1
ATOM 1635 N N . GLY A 1 209 ? 24.121 2.280 -13.074 1.00 83.50 209 GLY A N 1
ATOM 1636 C CA . GLY A 1 209 ? 24.325 3.735 -13.123 1.00 83.50 209 GLY A CA 1
ATOM 1637 C C . GLY A 1 209 ? 23.083 4.563 -13.490 1.00 83.50 209 GLY A C 1
ATOM 1638 O O . GLY A 1 209 ? 23.062 5.760 -13.217 1.00 83.50 209 GLY A O 1
ATOM 1639 N N . SER A 1 210 ? 22.023 3.948 -14.011 1.00 90.62 210 SER A N 1
ATOM 1640 C CA . SER A 1 210 ? 20.895 4.663 -14.605 1.00 90.62 210 SER A CA 1
ATOM 1641 C C . SER A 1 210 ? 19.619 4.593 -13.761 1.00 90.62 210 SER A C 1
ATOM 1643 O O . SER A 1 210 ? 19.175 3.489 -13.445 1.00 90.62 210 SER A O 1
ATOM 1645 N N . PRO A 1 211 ? 19.013 5.735 -13.385 1.00 94.19 211 PRO A N 1
ATOM 1646 C CA . PRO A 1 211 ? 17.787 5.750 -12.594 1.00 94.19 211 PRO A CA 1
ATOM 1647 C C . PRO A 1 211 ? 16.556 5.426 -13.452 1.00 94.19 211 PRO A C 1
ATOM 1649 O O . PRO A 1 211 ? 16.400 5.949 -14.559 1.00 94.19 211 PRO A O 1
ATOM 1652 N N . GLU A 1 212 ? 15.664 4.608 -12.902 1.00 95.06 212 GLU A N 1
ATOM 1653 C CA . GLU A 1 212 ? 14.412 4.164 -13.516 1.00 95.06 212 GLU A CA 1
ATOM 1654 C C . GLU A 1 212 ? 13.285 4.292 -12.489 1.00 95.06 212 GLU A C 1
ATOM 1656 O O . GLU A 1 212 ? 13.437 3.871 -11.341 1.00 95.06 212 GLU A O 1
ATOM 1661 N N . TYR A 1 213 ? 12.172 4.919 -12.867 1.00 96.44 213 TYR A N 1
ATOM 1662 C CA . TYR A 1 213 ? 11.054 5.163 -11.953 1.00 96.44 213 TYR A CA 1
ATOM 1663 C C . TYR A 1 213 ? 9.778 5.563 -12.691 1.00 96.44 213 TYR A C 1
ATOM 1665 O O . TYR A 1 213 ? 9.815 6.046 -13.827 1.00 96.44 213 TYR A O 1
ATOM 1673 N N . VAL A 1 214 ? 8.645 5.410 -12.013 1.00 97.50 214 VAL A N 1
ATOM 1674 C CA . VAL A 1 214 ? 7.330 5.860 -12.482 1.00 97.50 214 VAL A CA 1
ATOM 1675 C C . VAL A 1 214 ? 7.125 7.332 -12.108 1.00 97.50 214 VAL A C 1
ATOM 1677 O O . VAL A 1 214 ? 7.242 7.696 -10.943 1.00 97.50 214 VAL A O 1
ATOM 1680 N N . LYS A 1 215 ? 6.825 8.186 -13.094 1.00 96.62 215 LYS A N 1
ATOM 1681 C CA . LYS A 1 215 ? 6.552 9.626 -12.921 1.00 96.62 215 LYS A CA 1
ATOM 1682 C C . LYS A 1 215 ? 5.083 9.927 -12.650 1.00 96.62 215 LYS A C 1
ATOM 1684 O O . LYS A 1 215 ? 4.785 10.904 -11.970 1.00 96.62 215 LYS A O 1
ATOM 1689 N N . SER A 1 216 ? 4.174 9.127 -13.195 1.00 97.19 216 SER A N 1
ATOM 1690 C CA . SER A 1 216 ? 2.740 9.228 -12.925 1.00 97.19 216 SER A CA 1
ATOM 1691 C C . SER A 1 216 ? 2.053 7.880 -13.085 1.00 97.19 216 SER A C 1
ATOM 1693 O O . SER A 1 216 ? 2.514 7.023 -13.845 1.00 97.19 216 SER A O 1
ATOM 1695 N N . TYR A 1 217 ? 0.962 7.681 -12.353 1.00 97.62 217 TYR A N 1
ATOM 1696 C CA . TYR A 1 217 ? 0.220 6.424 -12.340 1.00 97.62 217 TYR A CA 1
ATOM 1697 C C . TYR A 1 217 ? -1.265 6.651 -12.048 1.00 97.62 217 TYR A C 1
ATOM 1699 O O . TYR A 1 217 ? -1.649 7.652 -11.445 1.00 97.62 217 TYR A O 1
ATOM 1707 N N . LYS A 1 218 ? -2.091 5.695 -12.470 1.00 97.19 218 LYS A N 1
ATOM 1708 C CA . LYS A 1 218 ? -3.498 5.568 -12.075 1.00 97.19 218 LYS A CA 1
ATOM 1709 C C . LYS A 1 218 ? -3.647 4.413 -11.091 1.00 97.19 218 LYS A C 1
ATOM 1711 O O . LYS A 1 218 ? -2.819 3.498 -11.064 1.00 97.19 218 LYS A O 1
ATOM 1716 N N . VAL A 1 219 ? -4.714 4.444 -10.307 1.00 97.62 219 VAL A N 1
ATOM 1717 C CA . VAL A 1 219 ? -5.047 3.398 -9.335 1.00 97.62 219 VAL A CA 1
ATOM 1718 C C . VAL A 1 219 ? -6.432 2.868 -9.659 1.00 97.62 219 VAL A C 1
ATOM 1720 O O . VAL A 1 219 ? -7.336 3.648 -9.943 1.00 97.62 219 VAL A O 1
ATOM 1723 N N . ALA A 1 220 ? -6.601 1.553 -9.619 1.00 97.44 220 ALA A N 1
ATOM 1724 C CA . ALA A 1 220 ? -7.908 0.919 -9.652 1.00 97.44 220 ALA A CA 1
ATOM 1725 C C . ALA A 1 220 ? -8.047 -0.077 -8.508 1.00 97.44 220 ALA A C 1
ATOM 1727 O O . ALA A 1 220 ? -7.062 -0.637 -8.021 1.00 97.44 220 ALA A O 1
ATOM 1728 N N . SER A 1 221 ? -9.287 -0.326 -8.120 1.00 97.25 221 SER A N 1
ATOM 1729 C CA . SER A 1 221 ? -9.634 -1.269 -7.071 1.00 97.25 221 SER A CA 1
ATOM 1730 C C . SER A 1 221 ? -10.707 -2.249 -7.526 1.00 97.25 221 SER A C 1
ATOM 1732 O O . SER A 1 221 ? -11.419 -2.017 -8.508 1.00 97.25 221 SER A O 1
ATOM 1734 N N . SER A 1 222 ? -10.772 -3.385 -6.839 1.00 97.81 222 SER A N 1
ATOM 1735 C CA . SER A 1 222 ? -11.711 -4.464 -7.125 1.00 97.81 222 SER A CA 1
ATOM 1736 C C . SER A 1 222 ? -11.959 -5.300 -5.869 1.00 97.81 222 SER A C 1
ATOM 1738 O O . SER A 1 222 ? -11.053 -5.491 -5.057 1.00 97.81 222 SER A O 1
ATOM 1740 N N . ASP A 1 223 ? -13.173 -5.823 -5.717 1.00 95.94 223 ASP A N 1
ATOM 1741 C CA . ASP A 1 223 ? -13.518 -6.760 -4.641 1.00 95.94 223 ASP A CA 1
ATOM 1742 C C . ASP A 1 223 ? -13.417 -8.229 -5.087 1.00 95.94 223 ASP A C 1
ATOM 1744 O O .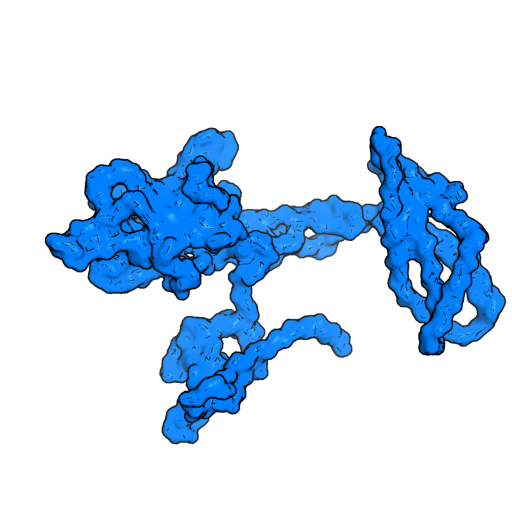 ASP A 1 223 ? -13.232 -9.114 -4.260 1.00 95.94 223 ASP A O 1
ATOM 1748 N N . ASP A 1 224 ? -13.476 -8.503 -6.394 1.00 94.19 224 ASP A N 1
ATOM 1749 C CA . ASP A 1 224 ? -13.526 -9.857 -6.971 1.00 94.19 224 ASP A CA 1
ATOM 1750 C C . ASP A 1 224 ? -12.301 -10.206 -7.845 1.00 94.19 224 ASP A C 1
ATOM 1752 O O . ASP A 1 224 ? -12.162 -11.336 -8.319 1.00 94.19 224 ASP A O 1
ATOM 1756 N N . GLY A 1 225 ? -11.425 -9.231 -8.105 1.00 92.69 225 GLY A N 1
ATOM 1757 C CA . GLY A 1 225 ? -10.281 -9.336 -9.013 1.00 92.69 225 GLY A CA 1
ATOM 1758 C C . GLY A 1 225 ? -10.645 -9.348 -10.507 1.00 92.69 225 GLY A C 1
ATOM 1759 O O . GLY A 1 225 ? -9.748 -9.412 -11.353 1.00 92.69 225 GLY A O 1
ATOM 1760 N N . LYS A 1 226 ? -11.935 -9.266 -10.853 1.00 93.00 226 LYS A N 1
ATOM 1761 C CA . LYS A 1 226 ? -12.472 -9.340 -12.223 1.00 93.00 226 LYS A CA 1
ATOM 1762 C C . LYS A 1 226 ? -13.026 -7.997 -12.684 1.00 93.00 226 LYS A C 1
ATOM 1764 O O . LYS A 1 226 ? -12.697 -7.549 -13.780 1.00 93.00 226 LYS A O 1
ATOM 1769 N N . THR A 1 227 ? -13.839 -7.355 -11.854 1.00 96.25 227 THR A N 1
ATOM 1770 C CA . THR A 1 227 ? -14.454 -6.056 -12.119 1.00 96.25 227 THR A CA 1
ATOM 1771 C C . THR A 1 227 ? -13.625 -4.955 -11.473 1.00 96.25 227 THR A C 1
ATOM 1773 O O . THR A 1 227 ? -13.369 -4.971 -10.272 1.00 96.25 227 THR A O 1
ATOM 1776 N N . TRP A 1 228 ? -13.161 -4.001 -12.278 1.00 96.06 228 TRP A N 1
ATOM 1777 C CA . TRP A 1 228 ? -12.208 -2.981 -11.840 1.00 96.06 228 TRP A CA 1
ATOM 1778 C C . TRP A 1 228 ? -12.827 -1.595 -11.906 1.00 96.06 228 TRP A C 1
ATOM 1780 O O . TRP A 1 228 ? -13.423 -1.221 -12.914 1.00 96.06 228 TRP A O 1
ATOM 1790 N N . ARG A 1 229 ? -12.652 -0.825 -10.832 1.00 95.50 229 ARG A N 1
ATOM 1791 C CA . ARG A 1 229 ? -13.084 0.570 -10.735 1.00 95.50 229 ARG A CA 1
ATOM 1792 C C . ARG A 1 229 ? -11.854 1.459 -10.629 1.00 95.50 229 ARG A C 1
ATOM 1794 O O . ARG A 1 229 ? -11.077 1.323 -9.686 1.00 95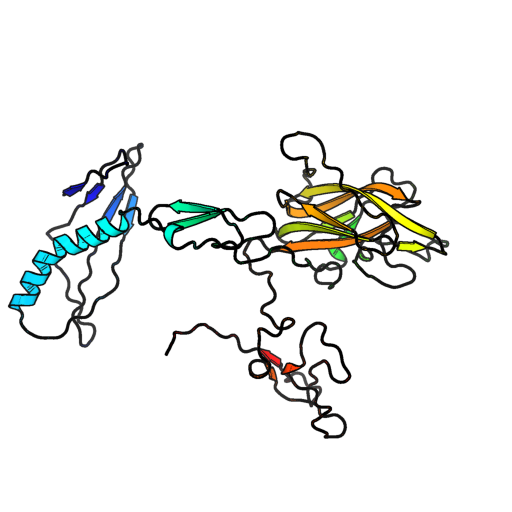.50 229 ARG A O 1
ATOM 1801 N N . THR A 1 230 ? -11.658 2.342 -11.601 1.00 95.94 230 THR A N 1
ATOM 1802 C CA . THR A 1 230 ? -10.574 3.330 -11.559 1.00 95.94 230 THR A CA 1
ATOM 1803 C C . THR A 1 230 ? -10.902 4.413 -10.539 1.00 95.94 230 THR A C 1
ATOM 1805 O O . THR A 1 230 ? -12.055 4.822 -10.404 1.00 95.94 230 THR A O 1
ATOM 1808 N N . TYR A 1 231 ? -9.888 4.867 -9.810 1.00 96.06 231 TYR A N 1
ATOM 1809 C CA . TYR A 1 231 ? -10.010 5.966 -8.868 1.00 96.06 231 TYR A CA 1
ATOM 1810 C C . TYR A 1 231 ? -10.190 7.291 -9.622 1.00 96.06 231 TYR A C 1
ATOM 1812 O O . TYR A 1 231 ? -9.390 7.618 -10.502 1.00 96.06 231 TYR A O 1
ATOM 1820 N N . LYS A 1 232 ? -11.238 8.044 -9.280 1.00 94.56 232 LYS A N 1
ATOM 1821 C CA . LYS A 1 232 ? -11.671 9.246 -10.008 1.00 94.56 232 LYS A CA 1
ATOM 1822 C C . LYS A 1 232 ? -11.408 10.523 -9.224 1.00 94.56 232 LYS A C 1
ATOM 1824 O O . LYS A 1 232 ? -11.314 10.507 -7.995 1.00 94.56 232 LYS A O 1
ATOM 1829 N N . VAL A 1 233 ? -11.298 11.637 -9.941 1.00 92.06 233 VAL A N 1
ATOM 1830 C CA . VAL A 1 233 ? -11.213 12.969 -9.334 1.00 92.06 233 VAL A CA 1
ATOM 1831 C C . VAL A 1 233 ? -12.554 13.304 -8.670 1.00 92.06 233 VAL A C 1
ATOM 1833 O O . VAL A 1 233 ? -13.621 13.078 -9.243 1.00 92.06 233 VAL A O 1
ATOM 1836 N N . LYS A 1 234 ? -12.517 13.855 -7.450 1.00 86.56 234 LYS A N 1
ATOM 1837 C CA . LYS A 1 234 ? -13.724 14.177 -6.673 1.00 86.56 234 LYS A CA 1
ATOM 1838 C C . LYS A 1 234 ? -14.655 15.105 -7.466 1.00 86.56 234 LYS A C 1
ATOM 1840 O O . LYS A 1 234 ? -14.260 16.207 -7.830 1.00 86.56 234 LYS A O 1
ATOM 1845 N N . GLY A 1 235 ? -15.898 14.670 -7.675 1.00 85.62 235 GLY A N 1
ATOM 1846 C CA . GLY A 1 235 ? -16.934 15.462 -8.348 1.00 85.62 235 GLY A CA 1
ATOM 1847 C C . GLY A 1 235 ? -16.893 15.430 -9.880 1.00 85.62 235 GLY A C 1
ATOM 1848 O O . GLY A 1 235 ? -17.657 16.159 -10.503 1.00 85.62 235 GLY A O 1
ATOM 1849 N N . THR A 1 236 ? -16.046 14.597 -10.492 1.00 92.31 236 THR A N 1
ATOM 1850 C CA . THR A 1 236 ? -15.984 14.433 -11.955 1.00 92.31 236 THR A CA 1
ATOM 1851 C C . THR A 1 236 ? -15.919 12.953 -12.338 1.00 92.31 236 THR A C 1
ATOM 1853 O O . THR A 1 236 ? -15.661 12.100 -11.488 1.00 92.31 236 THR A O 1
ATOM 1856 N N . ASP A 1 237 ? -16.132 12.645 -13.620 1.00 89.44 237 ASP A N 1
ATOM 1857 C CA . ASP A 1 237 ? -16.003 11.278 -14.143 1.00 89.44 237 ASP A CA 1
ATOM 1858 C C . ASP A 1 237 ? -14.577 10.936 -14.621 1.00 89.44 237 ASP A C 1
ATOM 1860 O O . ASP A 1 237 ? -14.323 9.832 -15.100 1.00 89.44 237 ASP A O 1
ATOM 1864 N N . GLU A 1 238 ? -13.634 11.870 -14.478 1.00 93.38 238 GLU A N 1
ATOM 1865 C CA . GLU A 1 238 ? -12.269 11.719 -14.973 1.00 93.38 238 GLU A CA 1
ATOM 1866 C C . GLU A 1 238 ? -11.402 10.848 -14.054 1.00 93.38 238 GLU A C 1
ATOM 1868 O O . GLU A 1 238 ? -11.447 10.940 -12.821 1.00 93.38 238 GLU A O 1
ATOM 1873 N N . ASP A 1 239 ? -10.556 10.019 -14.671 1.00 94.00 239 ASP A N 1
ATOM 1874 C CA . ASP A 1 239 ? -9.565 9.213 -13.965 1.00 94.00 239 ASP A CA 1
ATOM 1875 C C . ASP A 1 239 ? -8.534 10.105 -13.262 1.00 94.00 239 ASP A C 1
ATOM 1877 O O . ASP A 1 239 ? -7.849 10.915 -13.890 1.00 94.00 239 ASP A O 1
ATOM 1881 N N . MET A 1 240 ? -8.325 9.873 -11.970 1.00 95.19 240 MET A N 1
ATOM 1882 C CA . MET A 1 240 ? -7.282 10.557 -11.214 1.00 95.19 240 MET A CA 1
ATOM 1883 C C . MET A 1 240 ? -5.895 10.066 -11.641 1.00 95.19 240 MET A C 1
ATOM 1885 O O . MET A 1 240 ? -5.593 8.868 -11.603 1.00 95.19 240 MET A O 1
ATOM 1889 N N . ILE A 1 241 ? -5.015 11.008 -11.977 1.00 96.25 241 ILE A N 1
ATOM 1890 C CA . ILE A 1 241 ? -3.608 10.741 -12.284 1.00 96.25 241 ILE A CA 1
ATOM 1891 C C . ILE A 1 241 ? -2.757 11.228 -11.114 1.00 96.25 241 ILE A C 1
ATOM 1893 O O . ILE A 1 241 ? -2.640 12.426 -10.861 1.00 96.25 241 ILE A O 1
ATOM 1897 N N . PHE A 1 242 ? -2.119 10.292 -10.420 1.00 96.81 242 PHE A N 1
ATOM 1898 C CA . PHE A 1 242 ? -1.228 10.598 -9.310 1.00 96.81 242 PHE A CA 1
ATOM 1899 C C . PHE A 1 242 ? 0.175 10.919 -9.808 1.00 96.81 242 PHE A C 1
ATOM 1901 O O . PHE A 1 242 ? 0.690 10.293 -10.744 1.00 96.81 242 PHE A O 1
ATOM 1908 N N . ARG A 1 243 ? 0.826 11.877 -9.143 1.00 96.44 243 ARG A N 1
ATOM 1909 C CA . ARG A 1 243 ? 2.235 12.190 -9.372 1.00 96.44 243 ARG A CA 1
ATOM 1910 C C . ARG A 1 243 ? 3.099 11.178 -8.621 1.00 96.44 243 ARG A C 1
ATOM 1912 O O . ARG A 1 243 ? 2.970 11.007 -7.415 1.00 96.44 243 ARG A O 1
ATOM 1919 N N . GLY A 1 244 ? 3.968 10.497 -9.355 1.00 95.25 244 GLY A N 1
ATOM 1920 C CA . GLY A 1 244 ? 4.925 9.535 -8.821 1.00 95.25 244 GLY A CA 1
ATOM 1921 C C . GLY A 1 244 ? 6.265 10.174 -8.474 1.00 95.25 244 GLY A C 1
ATOM 1922 O O . GLY A 1 244 ? 6.360 11.329 -8.057 1.00 95.25 244 GLY A O 1
ATOM 1923 N N . ASN A 1 245 ? 7.328 9.406 -8.676 1.00 96.69 245 ASN A N 1
ATOM 1924 C CA . ASN A 1 245 ? 8.675 9.771 -8.277 1.00 96.69 245 ASN A CA 1
ATOM 1925 C C . ASN A 1 245 ? 9.331 10.787 -9.221 1.00 96.69 245 ASN A C 1
ATOM 1927 O O . ASN A 1 245 ? 9.116 10.808 -10.436 1.00 96.69 245 ASN A O 1
ATOM 1931 N N . VAL A 1 246 ? 10.220 11.591 -8.639 1.00 94.00 246 VAL A N 1
ATOM 1932 C CA . VAL A 1 246 ? 11.132 12.492 -9.363 1.00 94.00 246 VAL A CA 1
ATOM 1933 C C . VAL A 1 246 ? 12.538 11.891 -9.472 1.00 94.00 246 VAL A C 1
ATOM 1935 O O . VAL A 1 246 ? 13.289 12.248 -10.378 1.00 94.00 246 VAL A O 1
ATOM 1938 N N . GLU A 1 247 ? 12.873 10.928 -8.613 1.00 92.94 247 GLU A N 1
ATOM 1939 C CA . GLU A 1 247 ? 14.173 10.259 -8.530 1.00 92.94 247 GLU A CA 1
ATOM 1940 C C . GLU A 1 247 ? 14.035 8.764 -8.190 1.00 92.94 247 GLU A C 1
ATOM 1942 O O . GLU A 1 247 ? 12.935 8.254 -7.991 1.00 92.94 247 GLU A O 1
ATOM 1947 N N . ASN A 1 248 ? 15.151 8.030 -8.143 1.00 89.50 248 ASN A N 1
ATOM 1948 C CA . ASN A 1 248 ? 15.123 6.579 -7.951 1.00 89.50 248 ASN A CA 1
ATOM 1949 C C . ASN A 1 248 ? 15.002 6.114 -6.491 1.00 89.50 248 ASN A C 1
ATOM 1951 O O . ASN A 1 248 ? 14.566 4.984 -6.275 1.00 89.50 248 ASN A O 1
ATOM 1955 N N . ASN A 1 249 ? 15.419 6.913 -5.504 1.00 90.75 249 ASN A N 1
ATOM 1956 C CA . ASN A 1 249 ? 15.525 6.450 -4.115 1.00 90.75 249 ASN A CA 1
ATOM 1957 C C . ASN A 1 249 ? 14.539 7.119 -3.158 1.00 90.75 249 ASN A C 1
ATOM 1959 O O . ASN A 1 249 ? 13.999 6.410 -2.310 1.00 90.75 249 ASN A O 1
ATOM 1963 N N . ALA A 1 250 ? 14.272 8.421 -3.283 1.00 94.44 250 ALA A N 1
ATOM 1964 C CA . ALA A 1 250 ? 13.320 9.086 -2.405 1.00 94.44 250 ALA A CA 1
ATOM 1965 C C . ALA A 1 250 ? 11.913 8.485 -2.558 1.00 94.44 250 ALA A C 1
ATOM 1967 O O . ALA A 1 250 ? 11.400 8.383 -3.684 1.00 94.44 250 ALA A O 1
ATOM 1968 N N . PRO A 1 251 ? 11.276 8.092 -1.439 1.00 95.56 251 PRO A N 1
ATOM 1969 C CA . PRO A 1 251 ? 9.881 7.696 -1.448 1.00 95.56 251 PRO A CA 1
ATOM 1970 C C . PRO A 1 251 ? 8.980 8.891 -1.767 1.00 95.56 251 PRO A C 1
ATOM 1972 O O . PRO A 1 251 ? 9.168 9.987 -1.247 1.00 95.56 251 PRO A O 1
ATOM 1975 N N . SER A 1 252 ? 7.984 8.663 -2.617 1.00 96.25 252 SER A N 1
ATOM 1976 C CA . SER A 1 252 ? 6.921 9.612 -2.936 1.00 96.25 252 SER A CA 1
ATOM 1977 C C . SER A 1 252 ? 5.598 9.045 -2.439 1.00 96.25 252 SER A C 1
ATOM 1979 O O . SER A 1 252 ? 5.162 7.988 -2.902 1.00 96.25 252 SER A O 1
ATOM 1981 N N . ALA A 1 253 ? 4.990 9.724 -1.469 1.00 95.25 253 ALA A N 1
ATOM 1982 C CA . ALA A 1 253 ? 3.723 9.337 -0.866 1.00 95.25 253 ALA A CA 1
ATOM 1983 C C . ALA A 1 253 ? 2.567 10.125 -1.491 1.00 95.25 253 ALA A C 1
ATOM 1985 O O . ALA A 1 253 ? 2.666 11.338 -1.667 1.00 95.25 253 ALA A O 1
ATOM 1986 N N . ASN A 1 254 ? 1.475 9.433 -1.803 1.00 95.00 254 ASN A N 1
ATOM 1987 C CA . ASN A 1 254 ? 0.205 10.038 -2.186 1.00 95.00 254 ASN A CA 1
ATOM 1988 C C . ASN A 1 254 ? -0.905 9.452 -1.313 1.00 95.00 254 ASN A C 1
ATOM 1990 O O . ASN A 1 254 ?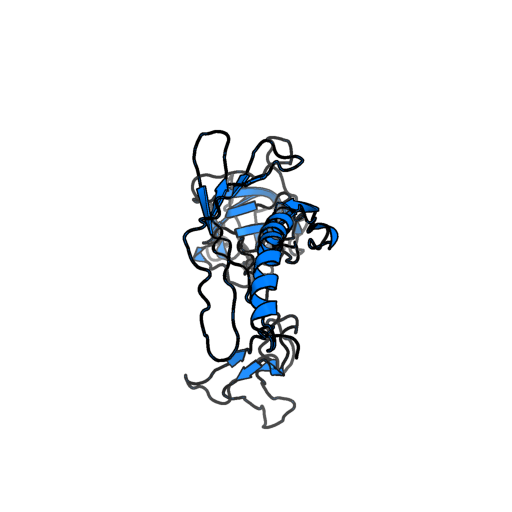 -0.950 8.238 -1.107 1.00 95.00 254 ASN A O 1
ATOM 1994 N N . SER A 1 255 ? -1.799 10.307 -0.828 1.00 93.25 255 SER A N 1
ATOM 1995 C CA . SER A 1 255 ? -3.005 9.902 -0.110 1.00 93.25 255 SER A CA 1
ATOM 1996 C C . SER A 1 255 ? -4.204 9.802 -1.056 1.00 93.25 255 SER A C 1
ATOM 1998 O O . SER A 1 255 ? -4.276 10.468 -2.092 1.00 93.25 255 SER A O 1
ATOM 2000 N N . PHE A 1 256 ? -5.155 8.946 -0.695 1.00 92.25 256 PHE A N 1
ATOM 2001 C CA . PHE A 1 256 ? -6.427 8.764 -1.380 1.00 92.25 256 PHE A CA 1
ATOM 2002 C C . PHE A 1 256 ? -7.526 9.449 -0.568 1.00 92.25 256 PHE A C 1
ATOM 2004 O O . PHE A 1 256 ? -7.705 9.196 0.622 1.00 92.25 256 PHE A O 1
ATOM 2011 N N . THR A 1 257 ? -8.242 10.373 -1.198 1.00 88.62 257 THR A N 1
ATOM 2012 C CA . THR A 1 257 ? -9.349 11.120 -0.590 1.00 88.62 257 THR A CA 1
ATOM 2013 C C . THR A 1 257 ? -10.493 11.223 -1.601 1.00 88.62 257 THR A C 1
ATOM 2015 O O . THR A 1 257 ? -10.397 12.030 -2.532 1.00 88.62 257 THR A O 1
ATOM 2018 N N . PRO A 1 258 ? -11.554 10.402 -1.473 1.00 88.88 258 PRO A N 1
ATOM 2019 C CA . PRO A 1 258 ? -11.847 9.458 -0.383 1.00 88.88 258 PRO A CA 1
ATOM 2020 C C . PRO A 1 258 ? -10.914 8.223 -0.343 1.00 88.88 258 PRO A C 1
ATOM 2022 O O . PRO A 1 258 ? -10.312 7.868 -1.354 1.00 88.88 258 PRO A O 1
ATOM 2025 N N . PRO A 1 259 ? -10.782 7.548 0.811 1.00 91.25 259 PRO A N 1
ATOM 2026 C CA . PRO A 1 259 ? -10.021 6.304 0.914 1.00 91.25 259 PRO A CA 1
ATOM 2027 C C . PRO A 1 259 ? -10.678 5.170 0.113 1.00 91.25 259 PRO A C 1
ATOM 2029 O O . PRO A 1 259 ? -11.891 5.146 -0.084 1.00 91.25 259 PRO A O 1
ATOM 2032 N N . ILE A 1 260 ? -9.868 4.216 -0.345 1.00 93.38 260 ILE A N 1
ATOM 2033 C CA . ILE A 1 260 ? -10.311 3.092 -1.177 1.00 93.38 260 ILE A CA 1
ATOM 2034 C C . ILE A 1 260 ? -10.635 1.897 -0.283 1.00 93.38 260 ILE A C 1
ATOM 2036 O O . ILE A 1 260 ? -9.773 1.429 0.451 1.00 93.38 260 ILE A O 1
ATOM 2040 N N . GLU A 1 261 ? -11.838 1.343 -0.391 1.00 93.50 261 GLU A N 1
ATOM 2041 C CA . GLU A 1 261 ? -12.218 0.115 0.315 1.00 93.50 261 GLU A CA 1
ATOM 2042 C C . GLU A 1 261 ? -12.311 -1.052 -0.664 1.00 93.50 261 GLU A C 1
ATOM 2044 O O . GLU A 1 261 ? -13.248 -1.111 -1.460 1.00 93.50 261 GLU A O 1
ATOM 2049 N N . ALA A 1 262 ? -11.339 -1.963 -0.628 1.00 95.56 262 ALA A N 1
ATOM 2050 C CA . ALA A 1 262 ? -11.276 -3.079 -1.569 1.00 95.56 262 ALA A CA 1
ATOM 2051 C C . ALA A 1 262 ? -10.397 -4.232 -1.068 1.00 95.56 262 ALA A C 1
ATOM 2053 O O . ALA A 1 262 ? -9.576 -4.067 -0.164 1.00 95.56 262 ALA A O 1
ATOM 2054 N N . GLN A 1 263 ? -10.543 -5.403 -1.691 1.00 95.81 263 GLN A N 1
ATOM 2055 C CA . GLN A 1 263 ? -9.624 -6.531 -1.504 1.00 95.81 263 GLN A CA 1
ATOM 2056 C C . GLN A 1 263 ? -8.421 -6.468 -2.457 1.00 95.81 263 GLN A C 1
ATOM 2058 O O . GLN A 1 263 ? -7.302 -6.832 -2.090 1.00 95.81 263 GLN A O 1
ATOM 2063 N N . TYR A 1 264 ? -8.637 -6.020 -3.690 1.00 97.94 264 TYR A N 1
ATOM 2064 C CA . TYR A 1 264 ? -7.607 -5.932 -4.712 1.00 97.94 264 TYR A CA 1
ATOM 2065 C C . TYR A 1 264 ? -7.321 -4.477 -5.049 1.00 97.94 264 TYR A C 1
ATOM 2067 O O . TYR A 1 264 ? -8.229 -3.686 -5.308 1.00 97.94 264 TYR A O 1
ATOM 2075 N N . VAL A 1 265 ? -6.035 -4.149 -5.117 1.00 97.94 265 VAL A N 1
ATOM 2076 C CA . VAL A 1 265 ? -5.557 -2.848 -5.588 1.00 97.94 265 VAL A CA 1
ATOM 2077 C C . VAL A 1 265 ? -4.617 -3.078 -6.753 1.00 97.94 265 VAL A C 1
ATOM 2079 O O . VAL A 1 265 ? -3.732 -3.933 -6.693 1.00 97.94 265 VAL A O 1
ATOM 2082 N N . ARG A 1 266 ? -4.805 -2.312 -7.824 1.00 97.62 266 ARG A N 1
ATOM 2083 C CA . ARG A 1 266 ? -3.978 -2.372 -9.021 1.00 97.62 266 ARG A CA 1
ATOM 2084 C C . ARG A 1 266 ? -3.479 -0.985 -9.387 1.00 97.62 266 ARG A C 1
ATOM 2086 O O . ARG A 1 266 ? -4.240 -0.023 -9.441 1.00 97.62 266 ARG A O 1
ATOM 2093 N N . ILE A 1 267 ? -2.184 -0.906 -9.652 1.00 97.94 267 ILE A N 1
ATOM 2094 C CA . ILE A 1 267 ? -1.484 0.312 -10.041 1.00 97.94 267 ILE A CA 1
ATOM 2095 C C . ILE A 1 267 ? -1.150 0.221 -11.524 1.00 97.94 267 ILE A C 1
ATOM 2097 O O . ILE A 1 267 ? -0.591 -0.780 -11.976 1.00 97.94 267 ILE A O 1
ATOM 2101 N N . TYR A 1 268 ? -1.464 1.284 -12.258 1.00 97.12 268 TYR A N 1
ATOM 2102 C CA . TYR A 1 268 ? -1.204 1.422 -13.687 1.00 97.12 268 TYR A CA 1
ATOM 2103 C C . TYR A 1 268 ? -0.214 2.566 -13.930 1.00 97.12 268 TYR A C 1
ATOM 2105 O O . TYR A 1 268 ? -0.633 3.730 -13.991 1.00 97.12 268 TYR A O 1
ATOM 2113 N N . PRO A 1 269 ? 1.092 2.283 -14.073 1.00 97.25 269 PRO A N 1
ATOM 2114 C CA . PRO A 1 269 ? 2.061 3.276 -14.522 1.00 97.25 269 PRO A CA 1
ATOM 2115 C C . PRO A 1 269 ? 1.612 3.922 -15.841 1.00 97.25 269 PRO A C 1
ATOM 2117 O O . PRO A 1 269 ? 1.259 3.219 -16.781 1.00 97.25 269 PRO A O 1
ATOM 2120 N N . GLN A 1 270 ? 1.602 5.255 -15.898 1.00 95.25 270 GLN A N 1
ATOM 2121 C CA . GLN A 1 270 ? 1.228 6.013 -17.099 1.00 95.25 270 GLN A CA 1
ATOM 2122 C C . GLN A 1 270 ? 2.472 6.566 -17.793 1.00 95.25 270 GLN A C 1
ATOM 2124 O O . GLN A 1 270 ? 2.705 6.316 -18.970 1.00 95.25 270 GLN A O 1
ATOM 2129 N N . VAL A 1 271 ? 3.303 7.298 -17.046 1.00 95.88 271 VAL A N 1
ATOM 2130 C CA . VAL A 1 271 ? 4.540 7.890 -17.564 1.00 95.88 271 VAL A CA 1
ATOM 2131 C C . VAL A 1 271 ? 5.707 7.397 -16.729 1.00 95.88 271 VAL A C 1
ATOM 2133 O O . VAL A 1 271 ? 5.691 7.487 -15.502 1.00 95.88 271 VAL A O 1
ATOM 2136 N N . CYS A 1 272 ? 6.752 6.913 -17.393 1.00 95.31 272 CYS A N 1
ATOM 2137 C CA . CYS A 1 272 ? 7.926 6.324 -16.757 1.00 95.31 272 CYS A CA 1
ATOM 2138 C C . CYS A 1 272 ? 9.211 6.984 -17.270 1.00 95.31 272 CYS A C 1
ATOM 2140 O O . CYS A 1 272 ? 9.272 7.481 -18.395 1.00 95.31 272 CYS A O 1
ATOM 2142 N N . ARG A 1 273 ? 10.265 7.004 -16.449 1.00 94.81 273 ARG A N 1
ATOM 2143 C CA . ARG A 1 273 ? 11.615 7.372 -16.893 1.00 94.81 273 ARG A CA 1
ATOM 2144 C C . ARG A 1 273 ? 12.372 6.106 -17.276 1.00 94.81 273 ARG A C 1
ATOM 2146 O O . ARG A 1 273 ? 12.693 5.309 -16.400 1.00 94.81 273 ARG A O 1
ATOM 2153 N N . ARG A 1 274 ? 12.722 5.985 -18.562 1.00 92.00 274 ARG A N 1
ATOM 2154 C CA . ARG A 1 274 ? 13.354 4.808 -19.190 1.00 92.00 274 ARG A CA 1
ATOM 2155 C C . ARG A 1 274 ? 12.475 3.559 -19.150 1.00 92.00 274 ARG A C 1
ATOM 2157 O O . ARG A 1 274 ? 11.942 3.189 -20.183 1.00 92.00 274 ARG A O 1
ATOM 2164 N N . HIS A 1 275 ? 12.282 2.967 -17.975 1.00 92.69 275 HIS A N 1
ATOM 2165 C CA . HIS A 1 275 ? 11.403 1.817 -17.776 1.00 92.69 275 HIS A CA 1
ATOM 2166 C C . HIS A 1 275 ? 10.456 2.061 -16.604 1.00 92.69 275 HIS A C 1
ATOM 2168 O O . HIS A 1 275 ? 10.759 2.819 -15.678 1.00 92.69 275 HIS A O 1
ATOM 2174 N N . CYS A 1 276 ? 9.291 1.418 -16.651 1.00 95.56 276 CYS A N 1
ATOM 2175 C CA . CYS A 1 276 ? 8.331 1.441 -15.556 1.00 95.56 276 CYS A CA 1
ATOM 2176 C C . CYS A 1 276 ? 8.815 0.523 -14.436 1.00 95.56 276 CYS A C 1
ATOM 2178 O O . CYS A 1 276 ? 8.463 -0.654 -14.394 1.00 95.56 276 CYS A O 1
ATOM 2180 N N . THR A 1 277 ? 9.655 1.085 -13.569 1.00 95.75 277 THR A N 1
ATOM 2181 C CA . THR A 1 277 ? 10.265 0.402 -12.427 1.00 95.75 277 THR A CA 1
ATOM 2182 C C . THR A 1 277 ? 9.694 0.954 -11.123 1.00 95.75 277 THR A C 1
ATOM 2184 O O . THR A 1 277 ? 9.669 2.172 -10.932 1.00 95.75 277 THR A O 1
ATOM 2187 N N . LEU A 1 278 ? 9.230 0.073 -10.234 1.00 96.56 278 LEU A N 1
ATOM 2188 C CA . LEU A 1 278 ? 8.506 0.452 -9.021 1.00 96.56 278 LEU A CA 1
ATOM 2189 C C . LEU A 1 278 ? 8.858 -0.442 -7.821 1.00 96.56 278 LEU A C 1
ATOM 2191 O O . LEU A 1 278 ? 8.861 -1.673 -7.896 1.00 96.56 278 LEU A O 1
ATOM 2195 N N . ARG A 1 279 ? 9.084 0.214 -6.687 1.00 97.75 279 ARG A N 1
ATOM 2196 C CA . ARG A 1 279 ? 8.986 -0.309 -5.322 1.00 97.75 279 ARG A CA 1
ATOM 2197 C C . ARG A 1 279 ? 7.852 0.433 -4.631 1.00 97.75 279 ARG A C 1
ATOM 2199 O O . ARG A 1 279 ? 7.702 1.631 -4.863 1.00 97.75 279 ARG A O 1
ATOM 2206 N N . MET A 1 280 ? 7.065 -0.237 -3.801 1.00 97.12 280 MET A N 1
ATOM 2207 C CA . MET A 1 280 ? 5.946 0.433 -3.148 1.00 97.12 280 MET A CA 1
ATOM 2208 C C . MET A 1 280 ? 5.611 -0.124 -1.770 1.00 97.12 280 MET A C 1
ATOM 2210 O O . MET A 1 280 ? 6.003 -1.237 -1.417 1.00 97.12 280 MET A O 1
ATOM 2214 N N . GLU A 1 281 ? 4.861 0.674 -1.020 1.00 97.38 281 GLU A N 1
ATOM 2215 C CA . GLU A 1 281 ? 4.172 0.293 0.209 1.00 97.38 281 GLU A CA 1
ATOM 2216 C C . GLU A 1 281 ? 2.743 0.828 0.152 1.00 97.38 281 GLU A C 1
ATOM 2218 O O . GLU A 1 281 ? 2.523 1.982 -0.225 1.00 97.38 281 GLU A O 1
ATOM 2223 N N . LEU A 1 282 ? 1.780 -0.021 0.502 1.00 96.25 282 LEU A N 1
ATOM 2224 C CA . LEU A 1 282 ? 0.387 0.391 0.620 1.00 96.25 282 LEU A CA 1
ATOM 2225 C C . LEU A 1 282 ? 0.144 0.849 2.051 1.00 96.25 282 LEU A C 1
ATOM 2227 O O . LEU A 1 282 ? 0.548 0.175 2.999 1.00 96.25 282 LEU A O 1
ATOM 2231 N N . LEU A 1 283 ? -0.527 1.987 2.194 1.00 94.44 283 LEU A N 1
ATOM 2232 C CA . LEU A 1 283 ? -0.918 2.524 3.487 1.00 94.44 283 LEU A CA 1
ATOM 2233 C C . LEU A 1 283 ? -2.408 2.300 3.704 1.00 94.44 283 LEU A C 1
ATOM 2235 O O . LEU A 1 283 ? -3.213 2.478 2.786 1.00 94.44 283 LEU A O 1
ATOM 2239 N N . GLY A 1 284 ? -2.777 1.908 4.914 1.00 92.25 284 GLY A N 1
ATOM 2240 C CA . GLY A 1 284 ? -4.161 1.640 5.246 1.00 92.25 284 GLY A CA 1
ATOM 2241 C C . GLY A 1 284 ? -4.341 0.918 6.569 1.00 92.25 284 GLY A C 1
ATOM 2242 O O . GLY A 1 284 ? -3.474 0.926 7.443 1.00 92.25 284 GLY A O 1
ATOM 2243 N N . CYS A 1 285 ? -5.506 0.301 6.695 1.00 89.50 285 CYS A N 1
ATOM 2244 C CA . CYS A 1 285 ? -5.942 -0.432 7.868 1.00 89.50 285 CYS A CA 1
ATOM 2245 C C . CYS A 1 285 ? -7.028 -1.451 7.500 1.00 89.50 285 CYS A C 1
ATOM 2247 O O . CYS A 1 285 ? -7.584 -1.448 6.396 1.00 89.50 285 CYS A O 1
ATOM 2249 N N . GLU A 1 286 ? -7.350 -2.326 8.443 1.00 87.50 286 GLU A N 1
ATOM 2250 C CA . GLU A 1 286 ? -8.517 -3.194 8.337 1.00 87.50 286 GLU A CA 1
ATOM 2251 C C . GLU A 1 286 ? -9.802 -2.413 8.653 1.00 87.50 286 GLU A C 1
ATOM 2253 O O . GLU A 1 286 ? -9.822 -1.614 9.585 1.00 87.50 286 GLU A O 1
ATOM 2258 N N . LEU A 1 287 ? -10.896 -2.674 7.926 1.00 81.69 287 LEU A N 1
ATOM 2259 C CA . LEU A 1 287 ? -12.191 -2.005 8.139 1.00 81.69 287 LEU A CA 1
ATOM 2260 C C . LEU A 1 287 ? -12.762 -2.201 9.554 1.00 81.69 287 LEU A C 1
ATOM 2262 O O . LEU A 1 287 ? -13.482 -1.344 10.054 1.00 81.69 287 LEU A O 1
ATOM 2266 N N . THR A 1 288 ? -12.424 -3.312 10.206 1.00 74.50 288 THR A N 1
ATOM 2267 C CA . THR A 1 288 ? -12.869 -3.655 11.565 1.00 74.50 288 THR A CA 1
ATOM 2268 C C . THR A 1 288 ? -12.127 -2.880 12.661 1.00 74.50 288 THR A C 1
ATOM 2270 O O . THR A 1 288 ? -12.552 -2.912 13.811 1.00 74.50 288 THR A O 1
ATOM 2273 N N . GLY A 1 289 ? -11.037 -2.172 12.327 1.00 64.31 289 GLY A N 1
ATOM 2274 C CA . GLY A 1 289 ? -10.232 -1.406 13.287 1.00 64.31 289 GLY A CA 1
ATOM 2275 C C . GLY A 1 289 ? -9.184 -2.211 14.057 1.00 64.31 289 GLY A C 1
ATOM 2276 O O . GLY A 1 289 ? -8.594 -1.687 14.992 1.00 64.31 289 GLY A O 1
ATOM 2277 N N . CYS A 1 290 ? -8.906 -3.461 13.676 1.00 66.00 290 CYS A N 1
ATOM 2278 C CA . CYS A 1 290 ? -7.976 -4.338 14.404 1.00 66.00 290 CYS A CA 1
ATOM 2279 C C . CYS A 1 290 ? -6.505 -4.282 13.936 1.00 66.00 290 CYS A C 1
ATOM 2281 O O . CYS A 1 290 ? -5.714 -5.141 14.316 1.00 66.00 290 CYS A O 1
ATOM 2283 N N . SER A 1 291 ? -6.111 -3.324 13.093 1.00 66.44 291 SER A N 1
ATOM 2284 C CA . SER A 1 291 ? -4.788 -3.332 12.436 1.00 66.44 291 SER A CA 1
ATOM 2285 C C . SER A 1 291 ? -3.718 -2.455 13.098 1.00 66.44 291 SER A C 1
ATOM 2287 O O . SER A 1 291 ? -2.624 -2.313 12.552 1.00 66.44 291 SER A O 1
ATOM 2289 N N . GLU A 1 292 ? -4.008 -1.829 14.236 1.00 68.25 292 GLU A N 1
ATOM 2290 C CA . GLU A 1 292 ? -3.049 -0.949 14.907 1.00 68.25 292 GLU A CA 1
ATOM 2291 C C . GLU A 1 292 ? -2.096 -1.708 15.834 1.00 68.25 292 GLU A C 1
ATOM 2293 O O . GLU A 1 292 ? -2.481 -2.676 16.496 1.00 68.25 292 GLU A O 1
ATOM 2298 N N . PRO A 1 293 ? -0.826 -1.278 15.912 1.00 72.75 293 PRO A N 1
ATOM 2299 C CA . PRO A 1 293 ? 0.139 -1.927 16.777 1.00 72.75 293 PRO A CA 1
ATOM 2300 C C . PRO A 1 293 ? -0.240 -1.702 18.243 1.00 72.75 293 PRO A C 1
ATOM 2302 O O . PRO A 1 293 ? -0.281 -0.569 18.713 1.00 72.75 293 PRO A O 1
ATOM 2305 N N . MET A 1 294 ? -0.373 -2.784 19.012 1.00 80.00 294 MET A N 1
ATOM 2306 C CA . MET A 1 294 ? -0.672 -2.730 20.455 1.00 80.00 294 MET A CA 1
ATOM 2307 C C . MET A 1 294 ? 0.451 -2.119 21.314 1.00 80.00 294 MET A C 1
ATOM 2309 O O . MET A 1 294 ? 0.329 -2.022 22.529 1.00 80.00 294 MET A O 1
ATOM 2313 N N . GLY A 1 295 ? 1.559 -1.705 20.694 1.00 83.12 295 GLY A N 1
ATOM 2314 C CA . GLY A 1 295 ? 2.584 -0.903 21.353 1.00 83.12 295 GLY A CA 1
ATOM 2315 C C . GLY A 1 295 ? 3.863 -1.625 21.759 1.00 83.12 295 GLY A C 1
ATOM 2316 O O . GLY A 1 295 ? 4.662 -1.065 22.509 1.00 83.12 295 GLY A O 1
ATOM 2317 N N . MET A 1 296 ? 4.122 -2.820 21.217 1.00 86.88 296 MET A N 1
ATOM 2318 C CA . MET A 1 296 ? 5.421 -3.491 21.380 1.00 86.88 296 MET A CA 1
ATOM 2319 C C . MET A 1 296 ? 6.575 -2.614 20.870 1.00 86.88 296 MET A C 1
ATOM 2321 O O . MET A 1 296 ? 7.600 -2.494 21.535 1.00 86.88 296 MET A O 1
ATOM 2325 N N . LYS A 1 297 ? 6.395 -1.953 19.719 1.00 86.12 297 LYS A N 1
ATOM 2326 C CA . LYS A 1 297 ? 7.395 -1.045 19.133 1.00 86.12 297 LYS A CA 1
ATOM 2327 C C . LYS A 1 297 ? 7.425 0.333 19.800 1.00 86.12 297 LYS A C 1
ATOM 2329 O O . LYS A 1 297 ? 8.505 0.853 20.047 1.00 86.12 297 LYS A O 1
ATOM 2334 N N . SER A 1 298 ? 6.261 0.928 20.075 1.00 83.31 298 SER A N 1
ATOM 2335 C CA . SER A 1 298 ? 6.170 2.285 20.638 1.00 83.31 298 SER A CA 1
ATOM 2336 C C . SER A 1 298 ? 6.554 2.361 22.116 1.00 83.31 298 SER A C 1
ATOM 2338 O O . SER A 1 298 ? 6.782 3.455 22.618 1.00 83.31 298 SER A O 1
ATOM 2340 N N . GLY A 1 299 ? 6.614 1.221 22.812 1.00 83.12 299 GLY A N 1
ATOM 2341 C CA . GLY A 1 299 ? 6.860 1.184 24.251 1.00 83.12 299 GLY A CA 1
ATOM 2342 C C . GLY A 1 299 ? 5.602 1.392 25.091 1.00 83.12 299 GLY A C 1
ATOM 2343 O O . GLY A 1 299 ? 5.721 1.559 26.297 1.00 83.12 299 GLY A O 1
ATOM 2344 N N . HIS A 1 300 ? 4.405 1.386 24.488 1.00 85.38 300 HIS A N 1
ATOM 2345 C CA . HIS A 1 300 ? 3.157 1.484 25.251 1.00 85.38 300 HIS A CA 1
ATOM 2346 C C . HIS A 1 300 ? 2.954 0.249 26.144 1.00 85.38 300 HIS A C 1
ATOM 2348 O O . HIS A 1 300 ? 2.614 0.392 27.316 1.00 85.38 300 HIS A O 1
ATOM 2354 N N . ILE A 1 301 ? 3.276 -0.942 25.623 1.00 87.56 301 ILE A N 1
ATOM 2355 C CA . ILE A 1 301 ? 3.480 -2.148 26.437 1.00 87.56 301 ILE A CA 1
ATOM 2356 C C . ILE A 1 301 ? 4.808 -1.976 27.161 1.00 87.56 301 ILE A C 1
ATOM 2358 O O . ILE A 1 301 ? 5.838 -1.848 26.498 1.00 87.56 301 ILE A O 1
ATOM 2362 N N . GLN A 1 302 ? 4.794 -1.971 28.489 1.00 89.38 302 GLN A N 1
ATOM 2363 C CA . GLN A 1 302 ? 5.976 -1.785 29.329 1.00 89.38 302 GLN A CA 1
ATOM 2364 C C . GLN A 1 302 ? 6.801 -3.071 29.446 1.00 89.38 302 GLN A C 1
ATOM 2366 O O . GLN A 1 302 ? 6.285 -4.169 29.247 1.00 89.38 302 GLN A O 1
ATOM 2371 N N . ASP A 1 303 ? 8.089 -2.953 29.783 1.00 89.62 303 ASP A N 1
ATOM 2372 C CA . ASP A 1 303 ? 9.000 -4.109 29.851 1.00 89.62 303 ASP A CA 1
ATOM 2373 C C . ASP A 1 303 ? 8.546 -5.161 30.878 1.00 89.62 303 ASP A C 1
ATOM 2375 O O . ASP A 1 303 ? 8.665 -6.354 30.613 1.00 89.62 303 ASP A O 1
ATOM 2379 N N . TYR A 1 304 ? 7.939 -4.743 31.997 1.00 89.69 304 TYR A N 1
ATOM 2380 C CA . TYR A 1 304 ? 7.415 -5.662 33.020 1.00 89.69 304 TYR A CA 1
ATOM 2381 C C . TYR A 1 304 ? 6.226 -6.509 32.537 1.00 89.69 304 TYR A C 1
ATOM 2383 O O . TYR A 1 304 ? 5.906 -7.524 33.149 1.00 89.69 304 TYR A O 1
ATOM 2391 N N . GLN A 1 305 ? 5.558 -6.100 31.454 1.00 90.25 305 GLN A N 1
ATOM 2392 C CA . GLN A 1 305 ? 4.448 -6.850 30.865 1.00 90.25 305 GLN A CA 1
ATOM 2393 C C . GLN A 1 305 ? 4.934 -7.966 29.937 1.00 90.25 305 GLN A C 1
ATOM 2395 O O . GLN A 1 305 ? 4.123 -8.774 29.495 1.00 90.25 305 GLN A O 1
ATOM 2400 N N . VAL A 1 306 ? 6.228 -8.009 29.606 1.00 93.25 306 VAL A N 1
ATOM 2401 C CA . VAL A 1 306 ? 6.801 -9.012 28.707 1.00 93.25 306 VAL A CA 1
ATOM 2402 C C . VAL A 1 306 ? 7.631 -9.993 29.527 1.00 93.25 306 VAL A C 1
ATOM 2404 O O . VAL A 1 306 ? 8.693 -9.652 30.046 1.00 93.25 306 VAL A O 1
ATOM 2407 N N . THR A 1 307 ? 7.153 -11.228 29.636 1.00 93.25 307 THR A N 1
ATOM 2408 C CA . THR A 1 307 ? 7.792 -12.308 30.398 1.00 93.25 307 THR A CA 1
ATOM 2409 C C . THR A 1 307 ? 8.178 -13.456 29.471 1.00 93.25 307 THR A C 1
ATOM 2411 O O . THR A 1 307 ? 7.679 -13.565 28.356 1.00 93.25 307 THR A O 1
ATOM 2414 N N . ALA A 1 308 ? 9.103 -14.314 29.891 1.00 95.19 308 ALA A N 1
ATOM 2415 C CA . ALA A 1 308 ? 9.522 -15.479 29.115 1.00 95.19 308 ALA A CA 1
ATOM 2416 C C . ALA A 1 308 ? 9.840 -16.660 30.030 1.00 95.19 308 ALA A C 1
ATOM 2418 O O . ALA A 1 308 ? 10.078 -16.480 31.224 1.00 95.19 308 ALA A O 1
ATOM 2419 N N . SER A 1 309 ? 9.909 -17.852 29.442 1.00 94.38 309 SER A N 1
ATOM 2420 C CA . SER A 1 309 ? 10.329 -19.084 30.115 1.00 94.38 309 SER A CA 1
ATOM 2421 C C . SER A 1 309 ? 11.760 -19.019 30.645 1.00 94.38 309 SER A C 1
ATOM 2423 O O . SER A 1 309 ? 12.057 -19.528 31.722 1.00 94.38 309 SER A O 1
ATOM 2425 N N . SER A 1 310 ? 12.667 -18.428 29.866 1.00 92.56 310 SER A N 1
ATOM 2426 C CA . SER A 1 310 ? 14.086 -18.314 30.190 1.00 92.56 310 SER A CA 1
ATOM 2427 C C . SER A 1 310 ? 14.733 -17.150 29.440 1.00 92.56 310 SER A C 1
ATOM 2429 O O . SER A 1 310 ? 14.139 -16.543 28.543 1.00 92.56 310 SER A O 1
ATOM 2431 N N . LEU A 1 311 ? 15.973 -16.832 29.808 1.00 92.00 311 LEU A N 1
ATOM 2432 C CA . LEU A 1 311 ? 16.772 -15.785 29.180 1.00 92.00 311 LEU A CA 1
ATOM 2433 C C . LEU A 1 311 ? 18.233 -16.216 29.064 1.00 92.00 311 LEU A C 1
ATOM 2435 O O . LEU A 1 311 ? 18.745 -16.951 29.908 1.00 92.00 311 LEU A O 1
ATOM 2439 N N . PHE A 1 312 ? 18.903 -15.740 28.019 1.00 90.25 312 PHE A N 1
ATOM 2440 C CA . PHE A 1 312 ? 20.331 -15.950 27.808 1.00 90.25 312 PHE A CA 1
ATOM 2441 C C . PHE A 1 312 ? 21.153 -14.740 28.273 1.00 90.25 312 PHE A C 1
ATOM 2443 O O . PHE A 1 312 ? 20.820 -13.586 27.981 1.00 90.25 312 PHE A O 1
ATOM 2450 N N . ARG A 1 313 ? 22.269 -15.003 28.963 1.00 89.38 313 ARG A N 1
ATOM 2451 C CA . ARG A 1 313 ? 23.243 -13.989 29.398 1.00 89.38 313 ARG A CA 1
ATOM 2452 C C . ARG A 1 313 ? 24.572 -14.188 28.686 1.00 89.38 313 ARG A C 1
ATOM 2454 O O . ARG A 1 313 ? 25.245 -15.196 28.893 1.00 89.38 313 ARG A O 1
ATOM 2461 N N . THR A 1 314 ? 25.000 -13.200 27.904 1.00 86.31 314 THR A N 1
ATOM 2462 C CA . THR A 1 314 ? 26.340 -13.227 27.308 1.00 86.31 314 THR A CA 1
ATOM 2463 C C . THR A 1 314 ? 27.390 -13.030 28.404 1.00 86.31 314 THR A C 1
ATOM 2465 O O . THR A 1 314 ? 27.331 -12.051 29.147 1.00 86.31 314 THR A O 1
ATOM 2468 N N . LEU A 1 315 ? 28.352 -13.956 28.507 1.00 83.06 315 LEU A N 1
ATOM 2469 C CA . LEU A 1 315 ? 29.438 -13.932 29.506 1.00 83.06 315 LEU A CA 1
ATOM 2470 C C . LEU A 1 315 ? 28.955 -13.869 30.967 1.00 83.06 315 LEU A C 1
ATOM 2472 O O . LEU A 1 315 ? 29.696 -13.435 31.843 1.00 83.06 315 LEU A O 1
ATOM 2476 N N . ASN A 1 316 ? 27.712 -14.283 31.228 1.00 82.06 316 ASN A N 1
ATOM 2477 C CA . ASN A 1 316 ? 27.068 -14.170 32.537 1.00 82.06 316 ASN A CA 1
ATOM 2478 C C . ASN A 1 316 ? 27.066 -12.733 33.118 1.00 82.06 316 ASN A C 1
ATOM 2480 O O . ASN A 1 316 ? 27.046 -12.557 34.333 1.00 82.06 316 ASN A O 1
ATOM 2484 N N . MET A 1 317 ? 27.095 -11.707 32.255 1.00 81.25 317 MET A N 1
ATOM 2485 C CA . MET A 1 317 ? 27.054 -10.293 32.645 1.00 81.25 317 MET A CA 1
ATOM 2486 C C . MET A 1 317 ? 25.660 -9.702 32.429 1.00 81.25 317 MET A C 1
ATOM 2488 O O . MET A 1 317 ? 25.135 -9.750 31.314 1.00 81.25 317 MET A O 1
ATOM 2492 N N . ASP A 1 318 ? 25.109 -9.041 33.451 1.00 78.19 318 ASP A N 1
ATOM 2493 C CA . ASP A 1 318 ? 23.754 -8.473 33.398 1.00 78.19 318 ASP A CA 1
ATOM 2494 C C . ASP A 1 318 ? 23.582 -7.440 32.269 1.00 78.19 318 ASP A C 1
ATOM 2496 O O . ASP A 1 318 ? 22.569 -7.432 31.567 1.00 78.19 318 ASP A O 1
ATOM 2500 N N . MET A 1 319 ? 24.624 -6.645 31.997 1.00 77.38 319 MET A N 1
ATOM 2501 C CA . MET A 1 319 ? 24.647 -5.635 30.928 1.00 77.38 319 MET A CA 1
ATOM 2502 C C . MET A 1 319 ? 24.454 -6.221 29.514 1.00 77.38 319 MET A C 1
ATOM 2504 O O . MET A 1 319 ? 24.024 -5.508 28.605 1.00 77.38 319 MET A O 1
ATOM 2508 N N . PHE A 1 320 ? 24.730 -7.514 29.315 1.00 84.50 320 PHE A N 1
ATOM 2509 C CA . PHE A 1 320 ? 24.577 -8.202 28.029 1.00 84.50 320 PHE A CA 1
ATOM 2510 C C . PHE A 1 320 ? 23.491 -9.289 28.059 1.00 84.50 320 PHE A C 1
ATOM 2512 O O . PHE A 1 320 ? 23.558 -10.276 27.324 1.00 84.50 320 PHE A O 1
ATOM 2519 N N . THR A 1 321 ? 22.476 -9.098 28.902 1.00 88.75 321 THR A N 1
ATOM 2520 C CA . THR A 1 321 ? 21.341 -10.019 29.025 1.00 88.75 321 THR A CA 1
ATOM 2521 C C . THR A 1 321 ? 20.299 -9.802 27.932 1.00 88.75 321 THR A C 1
ATOM 2523 O O . THR A 1 321 ? 19.833 -8.677 27.721 1.00 88.75 321 THR A O 1
ATOM 2526 N N . TRP A 1 322 ? 19.889 -10.882 27.267 1.00 91.69 322 TRP A N 1
ATOM 2527 C CA . TRP A 1 322 ? 18.865 -10.903 26.217 1.00 91.69 322 TRP A CA 1
ATOM 2528 C C . TRP A 1 322 ? 17.459 -11.033 26.816 1.00 91.69 322 TRP A C 1
ATOM 2530 O O . TRP A 1 322 ? 16.778 -12.042 26.655 1.00 91.69 322 TRP A O 1
ATOM 2540 N N . GLU A 1 323 ? 17.056 -10.015 27.572 1.00 92.12 323 GLU A N 1
ATOM 2541 C CA . GLU A 1 323 ? 15.805 -9.990 28.337 1.00 92.12 323 GLU A CA 1
ATOM 2542 C C . GLU A 1 323 ? 14.543 -9.988 27.455 1.00 92.12 323 GLU A C 1
ATOM 2544 O O . GLU A 1 323 ? 14.554 -9.412 26.362 1.00 92.12 323 GLU A O 1
ATOM 2549 N N . PRO A 1 324 ? 13.417 -10.539 27.949 1.00 93.06 324 PRO A N 1
ATOM 2550 C CA . PRO A 1 324 ? 12.146 -10.559 27.221 1.00 93.06 324 PRO A CA 1
ATOM 2551 C C . PRO A 1 324 ? 11.634 -9.160 26.835 1.00 93.06 324 PRO A C 1
ATOM 2553 O O . PRO A 1 324 ? 11.188 -8.971 25.705 1.00 93.06 324 PRO A O 1
ATOM 2556 N N . GLY A 1 325 ? 11.806 -8.138 27.684 1.00 90.06 325 GLY A N 1
ATOM 2557 C CA . GLY A 1 325 ? 11.441 -6.742 27.370 1.00 90.06 325 GLY A CA 1
ATOM 2558 C C . GLY A 1 325 ? 12.189 -6.135 26.167 1.00 90.06 325 GLY A C 1
ATOM 2559 O O . GLY A 1 325 ? 11.798 -5.102 25.611 1.00 90.06 325 GLY A O 1
ATOM 2560 N N . LYS A 1 326 ? 13.260 -6.786 25.695 1.00 91.38 326 LYS A N 1
ATOM 2561 C CA . LYS A 1 326 ? 13.992 -6.389 24.484 1.00 91.38 326 LYS A CA 1
ATOM 2562 C C . LYS A 1 326 ? 13.401 -6.981 23.203 1.00 91.38 326 LYS A C 1
ATOM 2564 O O . LYS A 1 326 ? 13.814 -6.548 22.132 1.00 91.38 326 LYS A O 1
ATOM 2569 N N . ALA A 1 327 ? 12.415 -7.876 23.278 1.00 93.06 327 ALA A N 1
ATOM 2570 C CA . ALA A 1 327 ? 11.705 -8.451 22.131 1.00 93.06 327 ALA A CA 1
ATOM 2571 C C . ALA A 1 327 ? 10.754 -7.443 21.449 1.00 93.06 327 ALA A C 1
ATOM 2573 O O . ALA A 1 327 ? 9.542 -7.641 21.385 1.00 93.06 327 ALA A O 1
ATOM 2574 N N . ARG A 1 328 ? 11.292 -6.325 20.953 1.00 91.88 328 ARG A N 1
ATOM 2575 C CA . ARG A 1 328 ? 10.518 -5.239 20.339 1.00 91.88 328 ARG A CA 1
ATOM 2576 C C . ARG A 1 328 ? 10.901 -5.074 18.877 1.00 91.88 328 ARG A C 1
ATOM 2578 O O . ARG A 1 328 ? 12.081 -5.071 18.533 1.00 91.88 328 ARG A O 1
ATOM 2585 N N . LEU A 1 329 ? 9.891 -4.906 18.026 1.00 88.19 329 LEU A N 1
ATOM 2586 C CA . LEU A 1 329 ? 10.084 -4.700 16.593 1.00 88.19 329 LEU A CA 1
ATOM 2587 C C . LEU A 1 329 ? 10.971 -3.465 16.344 1.00 88.19 329 LEU A C 1
ATOM 2589 O O . LEU A 1 329 ? 10.770 -2.424 16.965 1.00 88.19 329 LEU A O 1
ATOM 2593 N N . ASP A 1 330 ? 11.938 -3.595 15.435 1.00 86.00 330 ASP A N 1
ATOM 2594 C CA . ASP A 1 330 ? 12.923 -2.573 15.044 1.00 86.00 330 ASP A CA 1
ATOM 2595 C C . ASP A 1 330 ? 13.884 -2.077 16.142 1.00 86.00 330 ASP A C 1
ATOM 2597 O O . ASP A 1 330 ? 14.599 -1.093 15.928 1.00 86.00 330 ASP A O 1
ATOM 2601 N N . LYS A 1 331 ? 13.972 -2.755 17.295 1.00 87.94 331 LYS A N 1
ATOM 2602 C CA . LYS A 1 331 ? 14.930 -2.389 18.349 1.00 87.94 331 LYS A CA 1
ATOM 2603 C C . LYS A 1 331 ? 16.372 -2.505 17.827 1.00 87.94 331 LYS A C 1
ATOM 2605 O O . LYS A 1 331 ? 16.772 -3.521 17.258 1.00 87.94 331 LYS A O 1
ATOM 2610 N N . GLN A 1 332 ? 17.161 -1.449 18.025 1.00 89.56 332 GLN A N 1
ATOM 2611 C CA . GLN A 1 332 ? 18.574 -1.369 17.635 1.00 89.56 332 GLN A CA 1
ATOM 2612 C C . GLN A 1 332 ? 19.482 -1.423 18.869 1.00 89.56 332 GLN A C 1
ATOM 2614 O O . GLN A 1 332 ? 19.070 -1.047 19.966 1.00 89.56 332 GLN A O 1
ATOM 2619 N N . GLY A 1 333 ? 20.727 -1.864 18.690 1.00 87.88 333 GLY A N 1
ATOM 2620 C CA . GLY A 1 333 ? 21.740 -1.922 19.749 1.00 87.88 333 GLY A CA 1
ATOM 2621 C C . GLY A 1 333 ? 22.487 -3.254 19.786 1.00 87.88 333 GLY A C 1
ATOM 2622 O O . GLY A 1 333 ? 22.220 -4.143 18.986 1.00 87.88 333 GLY A O 1
ATOM 2623 N N . LYS A 1 334 ? 23.434 -3.391 20.725 1.00 85.94 334 LYS A N 1
ATOM 2624 C CA . LYS A 1 334 ? 24.237 -4.621 20.892 1.00 85.94 334 LYS A CA 1
ATOM 2625 C C . LYS A 1 334 ? 23.416 -5.810 21.399 1.00 85.94 334 LYS A C 1
ATOM 2627 O O . LYS A 1 334 ? 23.696 -6.939 21.021 1.00 85.94 334 LYS A O 1
ATOM 2632 N N . VAL A 1 335 ? 22.430 -5.545 22.258 1.00 88.44 335 VAL A N 1
ATOM 2633 C CA . VAL A 1 335 ? 21.446 -6.528 22.724 1.00 88.44 335 VAL A CA 1
ATOM 2634 C C . VAL A 1 335 ? 20.067 -5.948 22.476 1.00 88.44 335 VAL A C 1
ATOM 2636 O O . VAL A 1 335 ? 19.627 -5.032 23.172 1.00 88.44 335 VAL A O 1
ATOM 2639 N N . ASN A 1 336 ? 19.424 -6.439 21.428 1.00 91.06 336 ASN A N 1
ATOM 2640 C CA . ASN A 1 336 ? 18.247 -5.817 20.835 1.00 91.06 336 ASN A CA 1
ATOM 2641 C C . ASN A 1 336 ? 17.106 -6.806 20.564 1.00 91.06 336 ASN A C 1
ATOM 2643 O O . ASN A 1 336 ? 16.146 -6.452 19.891 1.00 91.06 336 ASN A O 1
ATOM 2647 N N . ALA A 1 337 ? 17.206 -8.023 21.091 1.00 93.31 337 ALA A N 1
ATOM 2648 C CA . ALA A 1 337 ? 16.166 -9.035 21.014 1.00 93.31 337 ALA A CA 1
ATOM 2649 C C . ALA A 1 337 ? 16.089 -9.813 22.335 1.00 93.31 337 ALA A C 1
ATOM 2651 O O . ALA A 1 337 ? 16.899 -9.601 23.243 1.00 93.31 337 ALA A O 1
ATOM 2652 N N . TRP A 1 338 ? 15.118 -10.716 22.416 1.00 94.19 338 TRP A N 1
ATOM 2653 C CA . TRP A 1 338 ? 15.082 -11.769 23.424 1.00 94.19 338 TRP A CA 1
ATOM 2654 C C . TRP A 1 338 ? 15.715 -13.039 22.861 1.00 94.19 338 TRP A C 1
ATOM 2656 O O . TRP A 1 338 ? 15.515 -13.369 21.691 1.00 94.19 338 TRP A O 1
ATOM 2666 N N . THR A 1 339 ? 16.434 -13.752 23.721 1.00 93.44 339 THR A N 1
ATOM 2667 C CA . THR A 1 339 ? 17.015 -15.059 23.421 1.00 93.44 339 THR A CA 1
ATOM 2668 C C . THR A 1 339 ? 16.741 -15.971 24.605 1.00 93.44 339 THR A C 1
ATOM 2670 O O . THR A 1 339 ? 17.047 -15.609 25.745 1.00 93.44 339 THR A O 1
ATOM 2673 N N . SER A 1 340 ? 16.179 -17.151 24.344 1.00 93.00 340 SER A N 1
ATOM 2674 C CA . SER A 1 340 ? 15.965 -18.174 25.366 1.00 93.00 340 SER A CA 1
ATOM 2675 C C . SER A 1 340 ? 17.299 -18.728 25.875 1.00 93.00 340 SER A C 1
ATOM 2677 O O . SER A 1 340 ? 18.281 -18.812 25.139 1.00 93.00 340 SER A O 1
ATOM 2679 N N . GLY A 1 341 ? 17.344 -19.132 27.144 1.00 91.06 341 GLY A N 1
ATOM 2680 C CA . GLY A 1 341 ? 18.529 -19.764 27.734 1.00 91.06 341 GLY A CA 1
ATOM 2681 C C . GLY A 1 341 ? 18.817 -21.157 27.160 1.00 91.06 341 GLY A C 1
ATOM 2682 O O . GLY A 1 341 ? 19.968 -21.587 27.129 1.00 91.06 341 GLY A O 1
ATOM 2683 N N . HIS A 1 342 ? 17.781 -21.837 26.661 1.00 90.25 342 HIS A N 1
ATOM 2684 C CA . HIS A 1 342 ? 17.858 -23.164 26.050 1.00 90.25 342 HIS A CA 1
ATOM 2685 C C . HIS A 1 342 ? 17.206 -23.170 24.663 1.00 90.25 342 HIS A C 1
ATOM 2687 O O . HIS A 1 342 ? 16.359 -22.329 24.361 1.00 90.25 342 HIS A O 1
ATOM 2693 N N . SER A 1 343 ? 17.600 -24.119 23.812 1.00 88.12 343 SER A N 1
ATOM 2694 C CA . SER A 1 343 ? 17.065 -24.290 22.452 1.00 88.12 343 SER A CA 1
ATOM 2695 C C . SER A 1 343 ? 16.157 -25.522 22.377 1.00 88.12 343 SER A C 1
ATOM 2697 O O . SER A 1 343 ? 16.396 -26.449 21.609 1.00 88.12 343 SER A O 1
ATOM 2699 N N . ASP A 1 344 ? 15.133 -25.553 23.229 1.00 92.31 344 ASP A N 1
ATOM 2700 C CA . ASP A 1 344 ? 14.104 -26.595 23.234 1.00 92.31 344 ASP A CA 1
ATOM 2701 C C . ASP A 1 344 ? 12.737 -26.042 22.793 1.00 92.31 344 ASP A C 1
ATOM 2703 O O . ASP A 1 344 ? 12.521 -24.831 22.722 1.00 92.31 344 ASP A O 1
ATOM 2707 N N . GLN A 1 345 ? 11.804 -26.941 22.475 1.00 90.62 345 GLN A N 1
ATOM 2708 C CA . GLN A 1 345 ? 10.465 -26.579 21.994 1.00 90.62 345 GLN A CA 1
ATOM 2709 C C . GLN A 1 345 ? 9.527 -26.055 23.095 1.00 90.62 345 GLN A C 1
ATOM 2711 O O . GLN A 1 345 ? 8.415 -25.637 22.786 1.00 90.62 345 GLN A O 1
ATOM 2716 N N . SER A 1 346 ? 9.941 -26.083 24.365 1.00 92.31 346 SER A N 1
ATOM 2717 C CA . SER A 1 346 ? 9.119 -25.643 25.500 1.00 92.31 346 SER A CA 1
ATOM 2718 C C . SER A 1 346 ? 9.291 -24.159 25.836 1.00 92.31 346 SER A C 1
ATOM 2720 O O . SER A 1 346 ? 8.574 -23.630 26.685 1.00 92.31 346 SER A O 1
ATOM 2722 N N . GLN A 1 347 ? 10.230 -23.474 25.175 1.00 94.19 347 GLN A N 1
ATOM 2723 C CA . GLN A 1 347 ? 10.496 -22.062 25.418 1.00 94.19 347 GLN A CA 1
ATOM 2724 C C . GLN A 1 347 ? 9.355 -21.174 24.916 1.00 94.19 347 GLN A C 1
ATOM 2726 O O . GLN A 1 347 ? 8.825 -21.367 23.822 1.00 94.19 347 GLN A O 1
ATOM 2731 N N . TRP A 1 348 ? 9.011 -20.156 25.701 1.00 93.44 348 TRP A N 1
ATOM 2732 C CA . TRP A 1 348 ? 7.915 -19.243 25.399 1.00 93.44 348 TRP A CA 1
ATOM 2733 C C . TRP A 1 348 ? 8.261 -17.798 25.758 1.00 93.44 348 TRP A C 1
ATOM 2735 O O . TRP A 1 348 ? 9.059 -17.528 26.655 1.00 93.44 348 TRP A O 1
ATOM 2745 N N . LEU A 1 349 ? 7.614 -16.872 25.050 1.00 94.00 349 LEU A N 1
ATOM 2746 C CA . LEU A 1 349 ? 7.595 -15.438 25.318 1.00 94.00 349 LEU A CA 1
ATOM 2747 C C . LEU A 1 349 ? 6.128 -15.021 25.429 1.00 94.00 349 LEU A C 1
ATOM 2749 O O . LEU A 1 349 ? 5.338 -15.270 24.520 1.00 94.00 349 LEU A O 1
ATOM 2753 N N . GLN A 1 350 ? 5.768 -14.406 26.544 1.00 93.25 350 GLN A N 1
ATOM 2754 C CA . GLN A 1 350 ? 4.412 -13.999 26.871 1.00 93.25 350 GLN A CA 1
ATOM 2755 C C . GLN A 1 350 ? 4.345 -12.479 27.001 1.00 93.25 350 GLN A C 1
ATOM 2757 O O . GLN A 1 350 ? 5.240 -11.834 27.543 1.00 93.25 350 GLN A O 1
ATOM 2762 N N . VAL A 1 351 ? 3.245 -11.909 26.516 1.00 92.75 351 VAL A N 1
ATOM 2763 C CA . VAL A 1 351 ? 2.934 -10.488 26.665 1.00 92.75 351 VAL A CA 1
ATOM 2764 C C . VAL A 1 351 ? 1.624 -10.372 27.433 1.00 92.75 351 VAL A C 1
ATOM 2766 O O . VAL A 1 351 ? 0.579 -10.824 26.967 1.00 92.75 351 VAL A O 1
ATOM 2769 N N . GLY A 1 352 ? 1.680 -9.789 28.626 1.00 84.31 352 GLY A N 1
ATOM 2770 C CA . GLY A 1 352 ? 0.514 -9.504 29.450 1.00 84.31 352 GLY A CA 1
ATOM 2771 C C . GLY A 1 352 ? -0.288 -8.340 28.875 1.00 84.31 352 GLY A C 1
ATOM 2772 O O . GLY A 1 352 ? 0.175 -7.198 28.864 1.00 84.31 352 GLY A O 1
ATOM 2773 N N . SER A 1 353 ? -1.507 -8.618 28.416 1.00 70.62 353 SER A N 1
ATOM 2774 C CA . SER A 1 353 ? -2.491 -7.583 28.093 1.00 70.62 353 SER A CA 1
ATOM 2775 C C . SER A 1 353 ? -3.016 -6.968 29.392 1.00 70.62 353 SER A C 1
ATOM 2777 O O . SER A 1 353 ? -3.431 -7.686 30.300 1.00 70.62 353 SER A O 1
ATOM 2779 N N . TYR A 1 354 ? -3.014 -5.637 29.480 1.00 58.88 354 TYR A N 1
ATOM 2780 C CA . TYR A 1 354 ? -3.846 -4.950 30.461 1.00 58.88 354 TYR A CA 1
ATOM 2781 C C . TYR A 1 354 ? -5.286 -4.998 29.935 1.00 58.88 354 TYR A C 1
ATOM 2783 O O . TYR A 1 354 ? -5.574 -4.441 28.875 1.00 58.88 354 TYR A O 1
ATOM 2791 N N . SER A 1 355 ? -6.177 -5.687 30.646 1.00 49.00 355 SER A N 1
ATOM 2792 C CA . SER A 1 355 ? -7.604 -5.378 30.584 1.00 49.00 355 SER A CA 1
ATOM 2793 C C . SER A 1 355 ? -7.810 -4.145 31.462 1.00 49.00 355 SER A C 1
ATOM 2795 O O . SER A 1 355 ? -7.300 -4.152 32.584 1.00 49.00 355 SER A O 1
ATOM 2797 N N . PRO A 1 356 ? -8.511 -3.086 31.024 1.00 41.88 356 PRO A N 1
ATOM 2798 C CA . PRO A 1 356 ? -8.962 -2.043 31.932 1.00 41.88 356 PRO A CA 1
ATOM 2799 C C . PRO A 1 356 ? -10.072 -2.627 32.820 1.00 41.88 356 PRO A C 1
ATOM 2801 O O . PRO A 1 356 ? -11.249 -2.319 32.664 1.00 41.88 356 PRO A O 1
ATOM 2804 N N . SER A 1 357 ? -9.717 -3.528 33.735 1.00 37.31 357 SER A N 1
ATOM 2805 C CA . SER A 1 357 ? -10.578 -3.899 34.845 1.00 37.31 357 SER A CA 1
ATOM 2806 C C . SER A 1 357 ? -10.458 -2.793 35.882 1.00 37.31 357 SER A C 1
ATOM 2808 O O . SER A 1 357 ? -9.453 -2.729 36.579 1.00 37.31 357 SER A O 1
ATOM 2810 N N . SER A 1 358 ? -11.480 -1.939 35.881 1.00 28.80 358 SER A N 1
ATOM 2811 C CA . SER A 1 358 ? -12.005 -1.104 36.964 1.00 28.80 358 SER A CA 1
ATOM 2812 C C . SER A 1 358 ? -11.010 -0.321 37.837 1.00 28.80 358 SER A C 1
ATOM 2814 O O . SER A 1 358 ? -10.138 -0.914 38.468 1.00 28.80 358 SER A O 1
ATOM 2816 N N . PRO A 1 359 ? -11.176 1.009 37.968 1.00 43.47 359 PRO A N 1
ATOM 2817 C CA . PRO A 1 359 ? -10.461 1.750 38.999 1.00 43.47 359 PRO A CA 1
ATOM 2818 C C . PRO A 1 359 ? -10.817 1.173 40.379 1.00 43.47 359 PRO A C 1
ATOM 2820 O O . PRO A 1 359 ? -11.994 0.951 40.672 1.00 43.47 359 PRO A O 1
ATOM 2823 N N . VAL A 1 360 ? -9.774 0.884 41.159 1.00 37.22 360 VAL A N 1
ATOM 2824 C CA . VAL A 1 360 ? -9.835 0.591 42.600 1.00 37.22 360 VAL A CA 1
ATOM 2825 C C . VAL A 1 360 ? -10.290 1.832 43.351 1.00 37.22 360 VAL A C 1
ATOM 2827 O O . VAL A 1 360 ? -9.835 2.934 42.961 1.00 37.22 360 VAL A O 1
#

Foldseek 3Di:
DDWDDDPPDPDIKDWDDDPPDDQDQDPPDDFTWTWDFTWTWDDDPPPDTDTDTDTDDTDTDDDDDPPVVVVVVVCVVVVVVVVVVVLQPQPFPCVVVQAPPPWDWDGDRNDIATHAPQQFDDRRSPDGFFDWLQLQPCPQPLVQKQKPAWDAPDVRPATQGRSLQAAPADDQRRWTWGYPPDPKIKMKGFSVDWWWFFKKKKAWAAHPNRTKEFQKKWKWADAPVPDIDTQADPPDPHGDIDGADPTHRDIDMDTDVVIDTHRMMMMIRDDMDVTHIIHMTTTGGHPVSPRDDPCLAVCPQPLVQKQKPAWDADVVDPVRILGRSLCGPPADDPRRHTDGNDDDPPIDMGGHDDDPPDDD

Radius of gyration: 30.87 Å; chains: 1; bounding box: 82×44×82 Å

InterPro domains:
  IPR000152 EGF-type aspartate/asparagine hydroxylation site [PS00010] (105-116)
  IPR000421 Coagulation factor 5/8, C-terminal domain [PF00754] (144-282)
  IPR000421 Coagulation factor 5/8, C-terminal domain [PS01286] (269-285)
  IPR000421 Coagulation factor 5/8, C-terminal domain [PS50022] (129-285)
  IPR000421 Coagulation factor 5/8, C-terminal domain [PS50022] (290-360)
  IPR000421 Coagulation factor 5/8, C-terminal domain [SM00231] (128-285)
  IPR000421 Coagulation factor 5/8, C-terminal domain [cd00057] (133-284)
  IPR000742 EGF-like domain [PS00022] (114-125)
  IPR000742 EGF-like domain [PS50026] (90-126)
  IPR000742 EGF-like domain [SM00181] (93-126)
  IPR001881 EGF-like calcium-binding domain [SM00179] (90-126)
  IPR008979 Galactose-binding-like domain superfamily [SSF49785] (127-288)
  IPR008979 Galactose-binding-like domain superfamily [SSF49785] (288-351)
  IPR018097 EGF-like calcium-binding, conserved site [PS01187] (90-114)
  IPR050633 Neuropilin/Multicopper Oxidase/Coagulation Factor [PTHR46806] (97-352)

pLDDT: mean 76.05, std 24.75, range [28.8, 97.94]

Secondary structure (DSSP, 8-state):
-EEEE-TT-S-EEEE---TTS----EEETTEEE----EEEEEE-SSS-EEEEEE-PPP-------HHHHHHHHHHHHHHHHHHHHHHSS---GGGG----TTPEEEEETTEEEEE--TTEESTTS-EE--EE-STTTS-S-GGGEEES---EEGGGTEE--GGG-BTT--SSS-SEE--TT-SS--EEEEEEEEEEEEEEEEE-EEETTEEEEEEEEEEEEESSSSS-EE-B-TTSSSBP-EE--SSSSS-EEEEEEEEEEEEEEEEEEEEEESS-EEEEEEEEEETTS--S--STTTT-S-GGGEEES---BGGG-GGGB--GGG--TT--SSS-S---SS-STT--EEE---------

Organism: Oncorhynchus mykiss (NCBI:txid8022)